Protein AF-A0A7X6X0K2-F1 (afdb_monomer_lite)

Radius of gyration: 27.9 Å; chains: 1; bounding box: 91×45×73 Å

Secondary structure (DSSP, 8-state):
-HHHHHHHHHHHHHHHHHHHHHHH----STTTT---HHHHHHHHHT--HHHHHHHHHHHHS-HHHHHHHHHHTT--HHHHTTS-HHHHHHHHHHHHHHHHHHHHHHTTTT-EEEEEEEEEEEETTEEEEEEEEEEE--HHHHHHHHHHHTT-----------HHHHS-SSGGGGGS--EEEEEE-TTS-EEEEEEEEEEE---TT--HHHHHHHHHHHHHHHHHHHHHHHHHHHHHHHHHHHGGG--HHHHHHHHHT-TTSSS----HHHHHHHHHHHHHHHHHHTHHHHTTGGGGEEEEEEEEEE-TTS-EEEEEEEEEEHHHHHHHHHHHHHHHHHHHHHHHHTTS-------PPPP---GGG-

Foldseek 3Di:
DLLVLLVQLVVQLVVLLVVVLVVLFDPPDPCLPDDPPVVVVVVVLPADPSVVSLVVRLVVDDLVSLLVVVVVLPNDSVVSVPDDSVRSSVVSVVSSLLVSSLVSLLQCQLWFFAFKFWDWDQDPVGIDIDIDTDTDHDPLSNQVLVCLLVVHFGPRFDDADDPCVVDDPDLVVLVGDAAWHWDAHNVRGIKIKGKFKDWQDDDPPDDPVRSVVSLVVRAVVQVVRRLVRVLLSNLSSNLSVCSVPDDDPVSVLSVLLSPPRPSDPDPPVNNSVSSSVSSVVSSVVSNVPCVLQCQQKDWPDWGWDADPVRIIMIMTMMMGDPVSNVVSVVVVVVVVVVVVVVVVCVVPDDDDPDDDDDDPDDPVND

pLDDT: mean 74.24, std 15.59, range [36.28, 96.12]

Structure (mmCIF, N/CA/C/O backbone):
data_AF-A0A7X6X0K2-F1
#
_entry.id   AF-A0A7X6X0K2-F1
#
loop_
_atom_site.group_PDB
_atom_site.id
_atom_site.type_symbol
_atom_site.label_atom_id
_atom_site.label_alt_id
_atom_site.label_comp_id
_atom_site.label_asym_id
_atom_site.label_entity_id
_atom_site.label_seq_id
_atom_site.pdbx_PDB_ins_code
_atom_site.Cartn_x
_atom_site.Cartn_y
_atom_site.Cartn_z
_atom_site.occupancy
_atom_site.B_iso_or_equiv
_atom_site.auth_seq_id
_atom_site.auth_comp_id
_atom_site.auth_asym_id
_atom_site.auth_atom_id
_atom_site.pdbx_PDB_model_num
ATOM 1 N N . MET A 1 1 ? -3.855 6.596 -2.939 1.00 76.00 1 MET A N 1
ATOM 2 C CA . MET A 1 1 ? -3.522 5.574 -1.913 1.00 76.00 1 MET A CA 1
ATOM 3 C C . MET A 1 1 ? -3.952 6.013 -0.521 1.00 76.00 1 MET A C 1
ATOM 5 O O . MET A 1 1 ? -4.695 5.270 0.105 1.00 76.00 1 MET A O 1
ATOM 9 N N . PHE A 1 2 ? -3.539 7.191 -0.043 1.00 83.56 2 PHE A N 1
ATOM 10 C CA . PHE A 1 2 ? -3.954 7.691 1.276 1.00 83.56 2 PHE A CA 1
ATOM 11 C C . PHE A 1 2 ? -5.467 7.921 1.393 1.00 83.56 2 PHE A C 1
ATOM 13 O O . PHE A 1 2 ? -6.047 7.476 2.375 1.00 83.56 2 PHE A O 1
ATOM 20 N N . ASP A 1 3 ? -6.124 8.448 0.355 1.00 84.44 3 ASP A N 1
ATOM 21 C CA . ASP A 1 3 ? -7.584 8.653 0.383 1.00 84.44 3 ASP A CA 1
ATOM 22 C C . ASP A 1 3 ? -8.360 7.339 0.533 1.00 84.44 3 ASP A C 1
ATOM 24 O O . ASP A 1 3 ? -9.264 7.236 1.347 1.00 84.44 3 ASP A O 1
ATOM 28 N N . MET A 1 4 ? -7.937 6.283 -0.168 1.00 86.38 4 MET A N 1
ATOM 29 C CA . MET A 1 4 ? -8.508 4.938 -0.017 1.00 86.38 4 MET A CA 1
ATOM 30 C C . MET A 1 4 ? -8.349 4.404 1.417 1.00 86.38 4 MET A C 1
ATOM 32 O O . MET A 1 4 ? -9.247 3.747 1.941 1.00 86.38 4 MET A O 1
ATOM 36 N N . ARG A 1 5 ? -7.205 4.665 2.063 1.00 83.94 5 ARG A N 1
ATOM 37 C CA . ARG A 1 5 ? -6.984 4.287 3.468 1.00 83.94 5 ARG A CA 1
ATOM 38 C C . ARG A 1 5 ? -7.881 5.109 4.394 1.00 83.94 5 ARG A C 1
ATOM 40 O O . ARG A 1 5 ? -8.463 4.535 5.307 1.00 83.94 5 ARG A O 1
ATOM 47 N N . ALA A 1 6 ? -8.031 6.407 4.132 1.00 82.56 6 ALA A N 1
ATOM 48 C CA . ALA A 1 6 ? -8.926 7.286 4.876 1.00 82.56 6 ALA A CA 1
ATOM 49 C C . ALA A 1 6 ? -10.383 6.810 4.794 1.00 82.56 6 ALA A C 1
ATOM 51 O O . ALA A 1 6 ? -11.025 6.638 5.828 1.00 82.56 6 ALA A O 1
ATOM 52 N N . ASP A 1 7 ? -10.867 6.495 3.591 1.00 84.00 7 ASP A N 1
ATOM 53 C CA . ASP A 1 7 ? -12.216 5.966 3.368 1.00 84.00 7 ASP A CA 1
ATOM 54 C C . ASP A 1 7 ? -12.437 4.655 4.137 1.00 84.00 7 ASP A C 1
ATOM 56 O O . ASP A 1 7 ? -13.460 4.471 4.802 1.00 84.00 7 ASP A O 1
ATOM 60 N N . PHE A 1 8 ? -11.440 3.765 4.124 1.00 84.94 8 PHE A N 1
ATOM 61 C CA . PHE A 1 8 ? -11.485 2.506 4.864 1.00 84.94 8 PHE A CA 1
ATOM 62 C C . PHE A 1 8 ? -11.508 2.707 6.391 1.00 84.94 8 PHE A C 1
ATOM 64 O O . PHE A 1 8 ? -12.241 2.004 7.094 1.00 84.94 8 PHE A O 1
ATOM 71 N N . VAL A 1 9 ? -10.735 3.665 6.915 1.00 80.56 9 VAL A N 1
ATOM 72 C CA . VAL A 1 9 ? -10.741 4.030 8.342 1.00 80.56 9 VAL A CA 1
ATOM 73 C C . VAL A 1 9 ? -12.090 4.615 8.737 1.00 80.56 9 VAL A C 1
ATOM 75 O O . VAL A 1 9 ? -12.664 4.154 9.719 1.00 80.56 9 VAL A O 1
ATOM 78 N N . MET A 1 10 ? -12.640 5.556 7.963 1.00 77.00 10 MET A N 1
ATOM 79 C CA . MET A 1 10 ? -13.952 6.157 8.239 1.00 77.00 10 MET A CA 1
ATOM 80 C C . MET A 1 10 ? -15.062 5.104 8.274 1.00 77.00 10 MET A C 1
ATOM 82 O O . MET A 1 10 ? -15.873 5.077 9.204 1.00 77.00 10 MET A O 1
ATOM 86 N N . GLN A 1 11 ? -15.073 4.190 7.300 1.00 80.50 11 GLN A N 1
ATOM 87 C CA . GLN A 1 11 ? -16.064 3.119 7.246 1.00 80.50 11 GLN A CA 1
ATOM 88 C C . GLN A 1 11 ? -15.964 2.184 8.462 1.00 80.50 11 GLN A C 1
ATOM 90 O O . GLN A 1 11 ? -16.982 1.832 9.066 1.00 80.50 11 GLN A O 1
ATOM 95 N N . ASN A 1 12 ? -14.747 1.784 8.851 1.00 80.81 12 ASN A N 1
ATOM 96 C CA . ASN A 1 12 ? -14.558 0.934 10.027 1.00 80.81 12 ASN A CA 1
ATOM 97 C C . ASN A 1 12 ? -14.836 1.675 11.332 1.00 80.81 12 ASN A C 1
ATOM 99 O O . ASN A 1 12 ? -15.413 1.069 12.227 1.00 80.81 12 ASN A O 1
ATOM 103 N N . TYR A 1 13 ? -14.497 2.959 11.435 1.00 77.50 13 TYR A N 1
ATOM 104 C CA . TYR A 1 13 ? -14.832 3.795 12.586 1.00 77.50 13 TYR A CA 1
ATOM 105 C C . TYR A 1 13 ? -16.346 3.814 12.822 1.00 77.50 13 TYR A C 1
ATOM 107 O O . TYR A 1 13 ? -16.791 3.501 13.923 1.00 77.50 13 TYR A O 1
ATOM 115 N N . GLY A 1 14 ? -17.148 4.071 11.780 1.00 69.88 14 GLY A N 1
ATOM 116 C CA . GLY A 1 14 ? -18.609 4.047 11.890 1.00 69.88 14 GLY A CA 1
ATOM 117 C C . GLY A 1 14 ? -19.144 2.692 12.367 1.00 69.88 14 GLY A C 1
ATOM 118 O O . GLY A 1 14 ? -19.964 2.635 13.283 1.00 69.88 14 GLY A O 1
ATOM 119 N N . ARG A 1 15 ? -18.632 1.588 11.804 1.00 76.94 15 ARG A N 1
ATOM 120 C CA . ARG A 1 15 ? -19.020 0.223 12.203 1.00 76.94 15 ARG A CA 1
ATOM 121 C C . ARG A 1 15 ? -18.632 -0.096 13.648 1.00 76.94 15 ARG A C 1
ATOM 123 O O . ARG A 1 15 ? -19.461 -0.603 14.394 1.00 76.94 15 ARG A O 1
ATOM 130 N N . LEU A 1 16 ? -17.394 0.206 14.032 1.00 76.31 16 LEU A N 1
ATOM 131 C CA . LEU A 1 16 ? -16.863 -0.050 15.371 1.00 76.31 16 LEU A CA 1
ATOM 132 C C . LEU A 1 16 ? -17.579 0.791 16.425 1.00 76.31 16 LEU A C 1
ATOM 134 O O . LEU A 1 16 ? -17.879 0.279 17.495 1.00 76.31 16 LEU A O 1
ATOM 138 N N . LYS A 1 17 ? -17.914 2.048 16.112 1.00 72.00 17 LYS A N 1
ATOM 139 C CA . LYS A 1 17 ? -18.696 2.904 17.007 1.00 72.00 17 LYS A CA 1
ATOM 140 C C . LYS A 1 17 ? -20.074 2.298 17.276 1.00 72.00 17 LYS A C 1
ATOM 142 O O . LYS A 1 17 ? -20.478 2.203 18.428 1.00 72.00 17 LYS A O 1
ATOM 147 N N . VAL A 1 18 ? -20.772 1.842 16.231 1.00 71.62 18 VAL A N 1
ATOM 148 C CA . VAL A 1 18 ? -22.073 1.160 16.371 1.00 71.62 18 VAL A CA 1
ATOM 149 C C . VAL A 1 18 ? -21.942 -0.143 17.165 1.00 71.62 18 VAL A C 1
ATOM 151 O O . VAL A 1 18 ? -22.789 -0.428 18.007 1.00 71.62 18 VAL A O 1
ATOM 154 N N . GLU A 1 19 ? -20.894 -0.929 16.918 1.00 74.88 19 GLU A N 1
ATOM 155 C CA . GLU A 1 19 ? -20.641 -2.190 17.622 1.00 74.88 19 GLU A CA 1
ATOM 156 C C . GLU A 1 19 ? -20.376 -1.970 19.115 1.00 74.88 19 GLU A C 1
ATOM 158 O O . GLU A 1 19 ? -21.053 -2.595 19.925 1.00 74.88 19 GLU A O 1
ATOM 163 N N . SER A 1 20 ? -19.475 -1.047 19.474 1.00 71.25 20 SER A N 1
ATOM 164 C CA . SER A 1 20 ? -19.162 -0.715 20.872 1.00 71.25 20 SER A CA 1
ATOM 165 C C . SER A 1 20 ? -20.404 -0.229 21.618 1.00 71.25 20 SER A C 1
ATOM 167 O O . SER A 1 20 ? -20.725 -0.740 22.690 1.00 71.25 20 SER A O 1
ATOM 169 N N . VAL A 1 21 ? -21.163 0.683 20.999 1.00 68.94 21 VAL A N 1
ATOM 170 C CA . VAL A 1 21 ? -22.429 1.184 21.548 1.00 68.94 21 VAL A CA 1
ATOM 171 C C . VAL A 1 21 ? -23.431 0.039 21.742 1.00 68.94 21 VAL A C 1
ATOM 173 O O . VAL A 1 21 ? -24.063 -0.066 22.783 1.00 68.94 21 VAL A O 1
ATOM 176 N N . ARG A 1 22 ? -23.556 -0.887 20.790 1.00 68.69 22 ARG A N 1
ATOM 177 C CA . ARG A 1 22 ? -24.486 -2.017 20.923 1.00 68.69 22 ARG A CA 1
ATOM 178 C C . ARG A 1 22 ? -24.039 -3.055 21.958 1.00 68.69 22 ARG A C 1
ATOM 180 O O . ARG A 1 22 ? -24.892 -3.654 22.605 1.00 68.69 22 ARG A O 1
ATOM 187 N N . SER A 1 23 ? -22.737 -3.318 22.083 1.00 67.38 23 SER A N 1
ATOM 188 C CA . SER A 1 23 ? -22.209 -4.308 23.031 1.00 67.38 23 SER A CA 1
ATOM 189 C C . SER A 1 23 ? -22.241 -3.818 24.474 1.00 67.38 23 SER A C 1
ATOM 191 O O . SER A 1 23 ? -22.412 -4.625 25.379 1.00 67.38 23 SER A O 1
ATOM 193 N N . GLN A 1 24 ? -22.066 -2.512 24.682 1.00 64.38 24 GLN A N 1
ATOM 194 C CA . GLN A 1 24 ? -22.032 -1.903 26.013 1.00 64.38 24 GLN A CA 1
ATOM 195 C C . GLN A 1 24 ? -23.421 -1.458 26.481 1.00 64.38 24 GLN A C 1
ATOM 197 O O . GLN A 1 24 ? -23.662 -1.370 27.682 1.00 64.38 24 GLN A O 1
ATOM 202 N N . PHE A 1 25 ? -24.345 -1.218 25.548 1.00 62.53 25 PHE A N 1
ATOM 203 C CA . PHE A 1 25 ? -25.672 -0.699 25.843 1.00 62.53 25 PHE A CA 1
ATOM 204 C C . PHE A 1 25 ? -26.748 -1.555 25.157 1.00 62.53 25 PHE A C 1
ATOM 206 O O . PHE A 1 25 ? -27.247 -1.236 24.074 1.00 62.53 25 PHE A O 1
ATOM 213 N N . GLN A 1 26 ? -27.108 -2.674 25.791 1.00 55.25 26 GLN A N 1
ATOM 214 C CA . GLN A 1 26 ? -28.393 -3.328 25.536 1.00 55.25 26 GLN A CA 1
ATOM 215 C C . GLN A 1 26 ? -29.460 -2.578 26.337 1.00 55.25 26 GLN A C 1
ATOM 217 O O . GLN A 1 26 ? -29.543 -2.707 27.554 1.00 55.25 26 GLN A O 1
ATOM 222 N N . ASP A 1 27 ? -30.231 -1.736 25.651 1.00 48.84 27 ASP A N 1
ATOM 223 C CA . ASP A 1 27 ? -31.404 -1.099 26.244 1.00 48.84 27 ASP A CA 1
ATOM 224 C C . ASP A 1 27 ? -32.542 -2.128 26.346 1.00 48.84 27 ASP A C 1
ATOM 226 O O . ASP A 1 27 ? -33.259 -2.383 25.372 1.00 48.84 27 ASP A O 1
ATOM 230 N N . ASP A 1 28 ? -32.659 -2.737 27.528 1.00 47.97 28 ASP A N 1
ATOM 231 C CA . ASP A 1 28 ? -33.754 -3.632 27.925 1.00 47.97 28 ASP A CA 1
ATOM 232 C C . ASP A 1 28 ? -34.935 -2.864 28.565 1.00 47.97 28 ASP A C 1
ATOM 234 O O . ASP A 1 28 ? -35.839 -3.471 29.146 1.00 47.97 28 ASP A O 1
ATOM 238 N N . SER A 1 29 ? -34.950 -1.524 28.502 1.00 48.50 29 SER A N 1
ATOM 239 C CA . SER A 1 29 ? -36.023 -0.719 29.094 1.00 48.50 29 SER A CA 1
ATOM 240 C C . SER A 1 29 ? -37.301 -0.721 28.245 1.00 48.50 29 SER A C 1
ATOM 242 O O . SER A 1 29 ? -37.287 -0.837 27.019 1.00 48.50 29 SER A O 1
ATOM 244 N N . SER A 1 30 ? -38.450 -0.547 28.903 1.00 47.72 30 SER A N 1
ATOM 245 C CA . SER A 1 30 ? -39.772 -0.518 28.259 1.00 47.72 30 SER A CA 1
ATOM 246 C C . SER A 1 30 ? -40.004 0.687 27.336 1.00 47.72 30 SER A C 1
ATOM 248 O O . SER A 1 30 ? -40.984 0.689 26.598 1.00 47.72 30 SER A O 1
ATOM 250 N N . ASN A 1 31 ? -39.115 1.690 27.360 1.00 50.84 31 ASN A N 1
ATOM 251 C CA . ASN A 1 31 ? -39.230 2.953 26.614 1.00 50.84 31 ASN A CA 1
ATOM 252 C C . ASN A 1 31 ? -38.136 3.082 25.536 1.00 50.84 31 ASN A C 1
ATOM 254 O O . ASN A 1 31 ? -37.713 4.186 25.169 1.00 50.84 31 ASN A O 1
ATOM 258 N N . ARG A 1 32 ? -37.652 1.940 25.034 1.00 46.00 32 ARG A N 1
ATOM 259 C CA . ARG A 1 32 ? -36.585 1.858 24.028 1.00 46.00 32 ARG A CA 1
ATOM 260 C C . ARG A 1 32 ? -36.878 2.681 22.768 1.00 46.00 32 ARG A C 1
ATOM 262 O O . ARG A 1 32 ? -35.957 3.253 22.186 1.00 46.00 32 ARG A O 1
ATOM 269 N N . ASP A 1 33 ? -38.153 2.786 22.395 1.00 50.62 33 ASP A N 1
ATOM 270 C CA . ASP A 1 33 ? -38.602 3.437 21.159 1.00 50.62 33 ASP A CA 1
ATOM 271 C C . ASP A 1 33 ? -39.040 4.910 21.345 1.00 50.62 33 ASP A C 1
ATOM 273 O O . ASP A 1 33 ? -39.277 5.599 20.353 1.00 50.62 33 ASP A O 1
ATOM 277 N N . ASP A 1 34 ? -39.084 5.428 22.581 1.00 50.09 34 ASP A N 1
ATOM 278 C CA . ASP A 1 34 ? -39.475 6.818 22.856 1.00 50.09 34 ASP A CA 1
ATOM 279 C C . ASP A 1 34 ? -38.265 7.763 22.806 1.00 50.09 34 ASP A C 1
ATOM 281 O O . ASP A 1 34 ? -37.329 7.659 23.607 1.00 50.09 34 ASP A O 1
ATOM 285 N N . PHE A 1 35 ? -38.284 8.714 21.872 1.00 48.84 35 PHE A N 1
ATOM 286 C CA . PHE A 1 35 ? -37.318 9.813 21.788 1.00 48.84 35 PHE A CA 1
ATOM 287 C C . PHE A 1 35 ? -37.985 11.105 22.286 1.00 48.84 35 PHE A C 1
ATOM 289 O O . PHE A 1 35 ? -39.018 11.485 21.730 1.00 48.84 35 PHE A O 1
ATOM 296 N N . PRO A 1 36 ? -37.440 11.797 23.304 1.00 49.03 36 PRO A N 1
ATOM 297 C CA . PRO A 1 36 ? -37.970 13.088 23.738 1.00 49.03 36 PRO A CA 1
ATOM 298 C C . PRO A 1 36 ? -37.958 14.105 22.584 1.00 49.03 36 PRO A C 1
ATOM 300 O O . PRO A 1 36 ? -36.944 14.263 21.907 1.00 49.03 36 PRO A O 1
ATOM 303 N N . GLU A 1 37 ? -39.054 14.843 22.380 1.00 45.09 37 GLU A N 1
ATOM 304 C CA . GLU A 1 37 ? -39.185 15.840 21.295 1.00 45.09 37 GLU A CA 1
ATOM 305 C C . GLU A 1 37 ? -38.082 16.918 21.310 1.00 45.09 37 GLU A C 1
ATOM 307 O O . GLU A 1 37 ? -37.663 17.384 20.255 1.00 45.09 37 GLU A O 1
ATOM 312 N N . ALA A 1 38 ? -37.516 17.240 22.479 1.00 47.47 38 ALA A N 1
ATOM 313 C CA . ALA A 1 38 ? -36.387 18.168 22.604 1.00 47.47 38 ALA A CA 1
ATOM 314 C C . ALA A 1 38 ? -35.069 17.648 21.980 1.00 47.47 38 ALA A C 1
ATOM 316 O O . ALA A 1 38 ? -34.204 18.440 21.612 1.00 47.47 38 ALA A O 1
ATOM 317 N N . GLU A 1 39 ? -34.901 16.329 21.835 1.00 40.09 39 GLU A N 1
ATOM 318 C CA . GLU A 1 39 ? -33.728 15.712 21.190 1.00 40.09 39 GLU A CA 1
ATOM 319 C C . GLU A 1 39 ? -33.906 15.578 19.664 1.00 40.09 39 GLU A C 1
ATOM 321 O O . GLU A 1 39 ? -32.921 15.540 18.917 1.00 40.09 39 GLU A O 1
ATOM 326 N N . LEU A 1 40 ? -35.156 15.592 19.182 1.00 39.88 40 LEU A N 1
ATOM 327 C CA . LEU A 1 40 ? -35.511 15.618 17.757 1.00 39.88 40 LEU A CA 1
ATOM 328 C C . LEU A 1 40 ? -35.137 16.956 17.089 1.00 39.88 40 LEU A C 1
ATOM 330 O O . LEU A 1 40 ? -34.696 16.951 15.937 1.00 39.88 40 LEU A O 1
ATOM 334 N N . ASP A 1 41 ? -35.188 18.077 17.814 1.00 38.53 41 ASP A N 1
ATOM 335 C CA . ASP A 1 41 ? -34.741 19.391 17.314 1.00 38.53 41 ASP A CA 1
ATOM 336 C C . ASP A 1 41 ? -33.217 19.452 17.076 1.00 38.53 41 ASP A C 1
ATOM 338 O O . ASP A 1 41 ? -32.735 20.117 16.154 1.00 38.53 41 ASP A O 1
ATOM 342 N N . VAL A 1 42 ? -32.427 18.673 17.823 1.00 40.28 42 VAL A N 1
ATOM 343 C CA . VAL A 1 42 ? -30.963 18.581 17.647 1.00 40.28 42 VAL A CA 1
ATOM 344 C C . VAL A 1 42 ? -30.580 17.783 16.386 1.00 40.28 42 VAL A C 1
ATOM 346 O O . VAL A 1 42 ? -29.515 18.012 15.803 1.00 40.28 42 VAL A O 1
ATOM 349 N N . ILE A 1 43 ? -31.463 16.904 15.891 1.00 36.84 43 ILE A N 1
ATOM 350 C CA . ILE A 1 43 ? -31.285 16.211 14.598 1.00 36.84 43 ILE A CA 1
ATOM 351 C C . ILE A 1 43 ? -31.322 17.223 13.446 1.00 36.84 43 ILE A C 1
ATOM 353 O O . ILE A 1 43 ? -30.547 17.108 12.495 1.00 36.84 43 ILE A O 1
ATOM 357 N N . GLN A 1 44 ? -32.160 18.260 13.550 1.00 36.28 44 GLN A N 1
ATOM 358 C CA . GLN A 1 44 ? -32.178 19.362 12.584 1.00 36.28 44 GLN A CA 1
ATOM 359 C C . GLN A 1 44 ? -30.944 20.277 12.715 1.00 36.28 44 GLN A C 1
ATOM 361 O O . GLN A 1 44 ? -30.507 20.872 11.727 1.00 36.28 44 GLN A O 1
ATOM 366 N N . ALA A 1 45 ? -30.321 20.326 13.900 1.00 37.69 45 ALA A N 1
ATOM 367 C CA . ALA A 1 45 ? -29.087 21.069 14.168 1.00 37.69 45 ALA A CA 1
ATOM 368 C C . ALA A 1 45 ? -27.788 20.342 13.743 1.00 37.69 45 ALA A C 1
ATOM 370 O O . ALA A 1 45 ? -26.720 20.954 13.754 1.00 37.69 45 ALA A O 1
ATOM 371 N N . GLY A 1 46 ? -27.861 19.077 13.304 1.00 37.84 46 GLY A N 1
ATOM 372 C CA . GLY A 1 46 ? -26.722 18.334 12.743 1.00 37.84 46 GLY A CA 1
ATOM 373 C C . GLY A 1 46 ? -26.026 17.342 13.683 1.00 37.84 46 GLY A C 1
ATOM 374 O O . GLY A 1 46 ? -24.922 16.903 13.368 1.00 37.84 46 GLY A O 1
ATOM 375 N N . GLY A 1 47 ? -26.637 16.960 14.809 1.00 46.69 47 GLY A N 1
ATOM 376 C CA . GLY A 1 47 ? -26.134 15.855 15.637 1.00 46.69 47 GLY A CA 1
ATOM 377 C C . GLY A 1 47 ? -26.363 14.485 14.979 1.00 46.69 47 GLY A C 1
ATOM 378 O O . GLY A 1 47 ? -27.421 14.242 14.395 1.00 46.69 47 GLY A O 1
ATOM 379 N N . SER A 1 48 ? -25.397 13.557 15.068 1.00 58.66 48 SER A N 1
ATOM 380 C CA . SER A 1 48 ? -25.608 12.193 14.556 1.00 58.66 48 SER A CA 1
ATOM 381 C C . SER A 1 48 ? -26.590 11.430 15.458 1.00 58.66 48 SER A C 1
ATOM 383 O O . SER A 1 48 ? -26.448 11.434 16.681 1.00 58.66 48 SER A O 1
ATOM 385 N N . ARG A 1 49 ? -27.569 10.723 14.871 1.00 59.19 49 ARG A N 1
ATOM 386 C CA . ARG A 1 49 ? -28.524 9.859 15.607 1.00 59.19 49 ARG A CA 1
ATOM 387 C C . ARG A 1 49 ? -27.829 8.875 16.558 1.00 59.19 49 ARG A C 1
ATOM 389 O O . ARG A 1 49 ? -28.376 8.513 17.590 1.00 59.19 49 ARG A O 1
ATOM 396 N N . LEU A 1 50 ? -26.606 8.468 16.220 1.00 59.38 50 LEU A N 1
ATOM 397 C CA . LEU A 1 50 ? -25.778 7.588 17.039 1.00 59.38 50 LEU A CA 1
ATOM 398 C C . LEU A 1 50 ? -25.222 8.287 18.289 1.00 59.38 50 LEU A C 1
ATOM 400 O O . LEU A 1 50 ? -25.109 7.650 19.329 1.00 59.38 50 LEU A O 1
ATOM 404 N N . ALA A 1 51 ? -24.880 9.576 18.202 1.00 63.25 51 ALA A N 1
ATOM 405 C CA . ALA A 1 51 ? -24.463 10.365 19.361 1.00 63.25 51 ALA A CA 1
ATOM 406 C C . ALA A 1 51 ? -25.622 10.550 20.350 1.00 63.25 51 ALA A C 1
ATOM 408 O O . ALA A 1 51 ? -25.426 10.398 21.546 1.00 63.25 51 ALA A O 1
ATOM 409 N N . GLN A 1 52 ? -26.841 10.774 19.854 1.00 64.38 52 GLN A N 1
ATOM 410 C CA . GLN A 1 52 ? -28.038 10.856 20.699 1.00 64.38 52 GLN A CA 1
ATOM 411 C C . GLN A 1 52 ? -28.359 9.521 21.371 1.00 64.38 52 GLN A C 1
ATOM 413 O O . GLN A 1 52 ? -28.660 9.475 22.559 1.00 64.38 52 GLN A O 1
ATOM 418 N N . TRP A 1 53 ? -28.236 8.418 20.628 1.00 62.94 53 TRP A N 1
ATOM 419 C CA . TRP A 1 53 ? -28.437 7.087 21.192 1.00 62.94 53 TRP A CA 1
ATOM 420 C C . TRP A 1 53 ? -27.394 6.766 22.268 1.00 62.94 53 TRP A C 1
ATOM 422 O O . TRP A 1 53 ? -27.754 6.264 23.325 1.00 62.94 53 TRP A O 1
ATOM 432 N N . LEU A 1 54 ? -26.123 7.128 22.048 1.00 67.25 54 LEU A N 1
ATOM 433 C CA . LEU A 1 54 ? -25.072 7.024 23.064 1.00 67.25 54 LEU A CA 1
ATOM 434 C C . LEU A 1 54 ? -25.368 7.910 24.285 1.00 67.25 54 LEU A C 1
ATOM 436 O O . LEU A 1 54 ? -25.161 7.468 25.408 1.00 67.25 54 LEU A O 1
ATOM 440 N N . ASP A 1 55 ? -25.872 9.128 24.093 1.00 67.81 55 ASP A N 1
ATOM 441 C CA . ASP A 1 55 ? -26.201 10.044 25.189 1.00 67.81 55 ASP A CA 1
ATOM 442 C C . ASP A 1 55 ? -27.363 9.524 26.037 1.00 67.81 55 ASP A C 1
ATOM 444 O O . ASP A 1 55 ? -27.251 9.498 27.263 1.00 67.81 55 ASP A O 1
ATOM 448 N N . LYS A 1 56 ? -28.428 9.024 25.401 1.00 65.56 56 LYS A N 1
ATOM 449 C CA . LYS A 1 56 ? -29.543 8.339 26.073 1.00 65.56 56 LYS A CA 1
ATOM 450 C C . LYS A 1 56 ? -29.055 7.089 26.810 1.00 65.56 56 LYS A C 1
ATOM 452 O O . LYS A 1 56 ? -29.387 6.874 27.974 1.00 65.56 56 LYS A O 1
ATOM 457 N N . ALA A 1 57 ? -28.196 6.302 26.173 1.00 62.09 57 ALA A N 1
ATOM 458 C CA . ALA A 1 57 ? -27.644 5.098 26.771 1.00 62.09 57 ALA A CA 1
ATOM 459 C C . ALA A 1 57 ? -26.736 5.415 27.982 1.00 62.09 57 ALA A C 1
ATOM 461 O O . ALA A 1 57 ? -26.852 4.783 29.031 1.00 62.09 57 ALA A O 1
ATOM 462 N N . LEU A 1 58 ? -25.921 6.472 27.909 1.00 65.25 58 LEU A N 1
ATOM 463 C CA . LEU A 1 58 ? -25.124 6.989 29.030 1.00 65.25 58 LEU A CA 1
ATOM 464 C C . LEU A 1 58 ? -25.977 7.580 30.159 1.00 65.25 58 LEU A C 1
ATOM 466 O O . LEU A 1 58 ? -25.530 7.604 31.304 1.00 65.25 58 LEU A O 1
ATOM 470 N N . GLN A 1 59 ? -27.180 8.078 29.867 1.00 65.19 59 GLN A N 1
ATOM 471 C CA . GLN A 1 59 ? -28.139 8.494 30.896 1.00 65.19 59 GLN A CA 1
ATOM 472 C C . GLN A 1 59 ? -28.761 7.292 31.622 1.00 65.19 59 GLN A C 1
ATOM 474 O O . GLN A 1 59 ? -29.050 7.404 32.809 1.00 65.19 59 GLN A O 1
ATOM 479 N N . SER A 1 60 ? -28.928 6.153 30.940 1.00 59.09 60 SER A N 1
ATOM 480 C CA . SER A 1 60 ? -29.441 4.909 31.539 1.00 59.09 60 SER A CA 1
ATOM 481 C C . SER A 1 60 ? -28.402 4.088 32.314 1.00 59.09 60 SER A C 1
ATOM 483 O O . SER A 1 60 ? -28.776 3.180 33.057 1.00 59.09 60 SER A O 1
ATOM 485 N N . LEU A 1 61 ? -27.106 4.386 32.169 1.00 62.19 61 LEU A N 1
ATOM 486 C CA . LEU A 1 61 ? -26.057 3.688 32.911 1.00 62.19 61 LEU A CA 1
ATOM 487 C C . LEU A 1 61 ? -26.025 4.100 34.384 1.00 62.19 61 LEU A C 1
ATOM 489 O O . LEU A 1 61 ? -26.144 5.272 34.739 1.00 62.19 61 LEU A O 1
ATOM 493 N N . THR A 1 62 ? -25.764 3.122 35.247 1.00 62.09 62 THR A N 1
ATOM 494 C CA . THR A 1 62 ? -25.424 3.368 36.648 1.00 62.09 62 THR A CA 1
ATOM 495 C C . THR A 1 62 ? -24.019 3.965 36.752 1.00 62.09 62 THR A C 1
ATOM 497 O O . THR A 1 62 ? -23.114 3.577 36.012 1.00 62.09 62 THR A O 1
ATOM 500 N N . GLU A 1 63 ? -23.805 4.879 37.707 1.00 65.25 63 GLU A N 1
ATOM 501 C CA . GLU A 1 63 ? -22.489 5.500 37.957 1.00 65.25 63 GLU A CA 1
ATOM 502 C C . GLU A 1 63 ? -21.378 4.458 38.148 1.00 65.25 63 GLU A C 1
ATOM 504 O O . GLU A 1 63 ? -20.261 4.644 37.682 1.00 65.25 63 GLU A O 1
ATOM 509 N N . LYS A 1 64 ? -21.713 3.312 38.751 1.00 67.75 64 LYS A N 1
ATOM 510 C CA . LYS A 1 64 ? -20.786 2.200 38.964 1.00 67.75 64 LYS A CA 1
ATOM 511 C C . LYS A 1 64 ? -20.267 1.585 37.657 1.00 67.75 64 LYS A C 1
ATOM 513 O O . LYS A 1 64 ? -19.077 1.327 37.551 1.00 67.75 64 LYS A O 1
ATOM 518 N N . ASN A 1 65 ? -21.131 1.391 36.657 1.00 72.88 65 ASN A N 1
ATOM 519 C CA . ASN A 1 65 ? -20.712 0.837 35.365 1.00 72.88 65 ASN A CA 1
ATOM 520 C C . ASN A 1 65 ? -19.810 1.817 34.601 1.00 72.88 65 ASN A C 1
ATOM 522 O O . ASN A 1 65 ? -18.887 1.397 33.910 1.00 72.88 65 ASN A O 1
ATOM 526 N N . LEU A 1 66 ? -20.076 3.122 34.729 1.00 73.56 66 LEU A N 1
ATOM 527 C CA . LEU A 1 66 ? -19.247 4.169 34.134 1.00 73.56 66 LEU A CA 1
ATOM 528 C C . LEU A 1 66 ? -17.863 4.228 34.797 1.00 73.56 66 LEU A C 1
ATOM 530 O O . LEU A 1 66 ? -16.861 4.377 34.103 1.00 73.56 66 LEU A O 1
ATOM 534 N N . ASP A 1 67 ? -17.809 4.058 36.118 1.00 77.12 67 ASP A N 1
ATOM 535 C CA . ASP A 1 67 ? -16.558 4.024 36.875 1.00 77.12 67 ASP A CA 1
ATOM 536 C C . ASP A 1 67 ? -15.712 2.800 36.513 1.00 77.12 67 ASP A C 1
ATOM 538 O O . ASP A 1 67 ? -14.526 2.948 36.221 1.00 77.12 67 ASP A O 1
ATOM 542 N N . ASP A 1 68 ? -16.325 1.615 36.456 1.00 79.62 68 ASP A N 1
ATOM 543 C CA . ASP A 1 68 ? -15.648 0.371 36.078 1.00 79.62 68 ASP A CA 1
ATOM 544 C C . ASP A 1 68 ? -15.048 0.465 34.659 1.00 79.62 68 ASP A C 1
ATOM 546 O O . ASP A 1 68 ? -13.911 0.050 34.440 1.00 79.62 68 ASP A O 1
ATOM 550 N N . GLN A 1 69 ? -15.767 1.079 33.710 1.00 75.50 69 GLN A N 1
ATOM 551 C CA . GLN A 1 69 ? -15.285 1.290 32.337 1.00 75.50 69 GLN A CA 1
ATOM 552 C C . GLN A 1 69 ? -14.150 2.320 32.249 1.00 75.50 69 GLN A C 1
ATOM 554 O O . GLN A 1 69 ? -13.177 2.100 31.535 1.00 75.50 69 GLN A O 1
ATOM 559 N N . LEU A 1 70 ? -14.234 3.436 32.982 1.00 80.00 70 LEU A N 1
ATOM 560 C CA . LEU A 1 70 ? -13.153 4.428 33.010 1.00 80.00 70 LEU A CA 1
ATOM 561 C C . LEU A 1 70 ? -11.876 3.856 33.639 1.00 80.00 70 LEU A C 1
ATOM 563 O O . LEU A 1 70 ? -10.775 4.159 33.180 1.00 80.00 70 LEU A O 1
ATOM 567 N N . ILE A 1 71 ? -12.017 3.008 34.661 1.00 81.88 71 ILE A N 1
ATOM 568 C CA . ILE A 1 71 ? -10.893 2.293 35.275 1.00 81.88 71 ILE A CA 1
ATOM 569 C C . ILE A 1 71 ? -10.298 1.270 34.296 1.00 81.88 71 ILE A C 1
ATOM 571 O O . ILE A 1 71 ? -9.075 1.178 34.192 1.00 81.88 71 ILE A O 1
ATOM 575 N N . GLU A 1 72 ? -11.132 0.533 33.553 1.00 80.56 72 GLU A N 1
ATOM 576 C CA . GLU A 1 72 ? -10.689 -0.391 32.495 1.00 80.56 72 GLU A CA 1
ATOM 577 C C . GLU A 1 72 ? -9.920 0.338 31.377 1.00 80.56 72 GLU A C 1
ATOM 579 O O . GLU A 1 72 ? -8.893 -0.155 30.910 1.00 80.56 72 GLU A O 1
ATOM 584 N N . ASP A 1 73 ? -10.348 1.553 31.028 1.00 73.25 73 ASP A N 1
ATOM 585 C CA . ASP A 1 73 ? -9.657 2.448 30.090 1.00 73.25 73 ASP A CA 1
ATOM 586 C C . ASP A 1 73 ? -8.357 3.064 30.659 1.00 73.25 73 ASP A C 1
ATOM 588 O O . ASP A 1 73 ? -7.657 3.801 29.959 1.00 73.25 73 ASP A O 1
ATOM 592 N N . GLY A 1 74 ? -8.003 2.765 31.915 1.00 77.06 74 GLY A N 1
ATOM 593 C CA . GLY A 1 74 ? -6.748 3.174 32.550 1.00 77.06 74 GLY A CA 1
ATOM 594 C C . GLY A 1 74 ? -6.807 4.486 33.336 1.00 77.06 74 GLY A C 1
ATOM 595 O O . GLY A 1 74 ? -5.757 4.993 33.738 1.00 77.06 74 GLY A O 1
ATOM 596 N N . VAL A 1 75 ? -7.997 5.043 33.584 1.00 81.06 75 VAL A N 1
ATOM 597 C CA . VAL A 1 75 ? -8.159 6.225 34.444 1.00 81.06 75 VAL A CA 1
ATOM 598 C C . VAL A 1 75 ? -7.989 5.807 35.914 1.00 81.06 75 VAL A C 1
ATOM 600 O O . VAL A 1 75 ? -8.648 4.864 36.362 1.00 81.06 75 VAL A O 1
ATOM 603 N N . PRO A 1 76 ? -7.135 6.479 36.710 1.00 83.62 76 PRO A N 1
ATOM 604 C CA . PRO A 1 76 ? -6.945 6.133 38.115 1.00 83.62 76 PRO A CA 1
ATOM 605 C C . PRO A 1 76 ? -8.260 6.177 38.904 1.00 83.62 76 PRO A C 1
ATOM 607 O O . PRO A 1 76 ? -8.987 7.169 38.860 1.00 83.62 76 PRO A O 1
ATOM 610 N N . ALA A 1 77 ? -8.539 5.137 39.695 1.00 79.31 77 ALA A N 1
ATOM 611 C CA . ALA A 1 77 ? -9.785 5.028 40.463 1.00 79.31 77 ALA A CA 1
ATOM 612 C C . ALA A 1 77 ? -10.025 6.223 41.410 1.00 79.31 77 ALA A C 1
ATOM 614 O O . ALA A 1 77 ? -11.163 6.647 41.611 1.00 79.31 77 ALA A O 1
ATOM 615 N N . GLU A 1 78 ? -8.954 6.805 41.958 1.00 79.00 78 GLU A N 1
ATOM 616 C CA . GLU A 1 78 ? -9.024 8.006 42.800 1.00 79.00 78 GLU A CA 1
ATOM 617 C C . GLU A 1 78 ? -9.472 9.256 42.033 1.00 79.00 78 GLU A C 1
ATOM 619 O O . GLU A 1 78 ? -10.083 10.154 42.611 1.00 79.00 78 GLU A O 1
ATOM 624 N N . GLU A 1 79 ? -9.154 9.329 40.742 1.00 76.81 79 GLU A N 1
ATOM 625 C CA . GLU A 1 79 ? -9.525 10.438 39.871 1.00 76.81 79 GLU A CA 1
ATOM 626 C C . GLU A 1 79 ? -10.982 10.297 39.430 1.00 76.81 79 GLU A C 1
ATOM 628 O O . GLU A 1 79 ? -11.754 11.248 39.552 1.00 76.81 79 GLU A O 1
ATOM 633 N N . VAL A 1 80 ? -11.393 9.079 39.057 1.00 77.81 80 VAL A N 1
ATOM 634 C CA . VAL A 1 80 ? -12.784 8.746 38.723 1.00 77.81 80 VAL A CA 1
ATOM 635 C C . VAL A 1 80 ? -13.723 9.111 39.876 1.00 77.81 80 VAL A C 1
ATOM 637 O O . VAL A 1 80 ? -14.718 9.795 39.664 1.00 77.81 80 VAL A O 1
ATOM 640 N N . GLN A 1 81 ? -13.394 8.761 41.122 1.00 76.94 81 GLN A N 1
ATOM 641 C CA . GLN A 1 81 ? -14.247 9.071 42.282 1.00 76.94 81 GLN A CA 1
ATOM 642 C C . GLN A 1 81 ? -14.410 10.574 42.566 1.00 76.94 81 GLN A C 1
ATOM 644 O O . GLN A 1 81 ? -15.386 10.971 43.202 1.00 76.94 81 GLN A O 1
ATOM 649 N N . ARG A 1 82 ? -13.469 11.415 42.116 1.00 82.94 82 ARG A N 1
ATOM 650 C CA . ARG A 1 82 ? -13.504 12.876 42.315 1.00 82.94 82 ARG A CA 1
ATOM 651 C C . ARG A 1 82 ? -14.226 13.620 41.191 1.00 82.94 82 ARG A C 1
ATOM 653 O O . ARG A 1 82 ? -14.533 14.799 41.360 1.00 82.94 82 ARG A O 1
ATOM 660 N N . MET A 1 83 ? -14.477 12.964 40.059 1.00 79.94 83 MET A N 1
ATOM 661 C CA . MET A 1 83 ? -15.151 13.561 38.908 1.00 79.94 83 MET A CA 1
ATOM 662 C C . MET A 1 83 ? -16.669 13.587 39.095 1.00 79.94 83 MET A C 1
ATOM 664 O O . MET A 1 83 ? -17.269 12.645 39.616 1.00 79.94 83 MET A O 1
ATOM 668 N N . SER A 1 84 ? -17.311 14.650 38.610 1.00 82.44 84 SER A N 1
ATOM 669 C CA . SER A 1 84 ? -18.769 14.676 38.489 1.00 82.44 84 SER A CA 1
ATOM 670 C C . SER A 1 84 ? -19.249 13.674 37.433 1.00 82.44 84 SER A C 1
ATOM 672 O O . SER A 1 84 ? -18.506 13.292 36.528 1.00 82.44 84 SER A O 1
ATOM 674 N N . VAL A 1 85 ? -20.521 13.276 37.502 1.00 76.12 85 VAL A N 1
ATOM 675 C CA . VAL A 1 85 ? -21.133 12.364 36.519 1.00 76.12 85 VAL A CA 1
ATOM 676 C C . VAL A 1 85 ? -20.987 12.890 35.085 1.00 76.12 85 VAL A C 1
ATOM 678 O O . VAL A 1 85 ? -20.680 12.125 34.173 1.00 76.12 85 VAL A O 1
ATOM 681 N N . ASP A 1 86 ? -21.131 14.199 34.876 1.00 75.06 86 ASP A N 1
ATOM 682 C CA . ASP A 1 86 ? -20.991 14.814 33.550 1.00 75.06 86 ASP A CA 1
ATOM 683 C C . ASP A 1 86 ? -19.539 14.819 33.052 1.00 75.06 86 ASP A C 1
ATOM 685 O O . ASP A 1 86 ? -19.283 14.608 31.860 1.00 75.06 86 ASP A O 1
ATOM 689 N N . GLN A 1 87 ? -18.573 14.994 33.960 1.00 77.38 87 GLN A N 1
ATOM 690 C CA . GLN A 1 87 ? -17.149 14.869 33.642 1.00 77.38 87 GLN A CA 1
ATOM 691 C C . GLN A 1 87 ? -16.803 13.430 33.254 1.00 77.38 87 GLN A C 1
ATOM 693 O O . GLN A 1 87 ? -16.169 13.221 32.221 1.00 77.38 87 GLN A O 1
ATOM 698 N N . LYS A 1 88 ? -17.297 12.442 34.011 1.00 78.56 88 LYS A N 1
ATOM 699 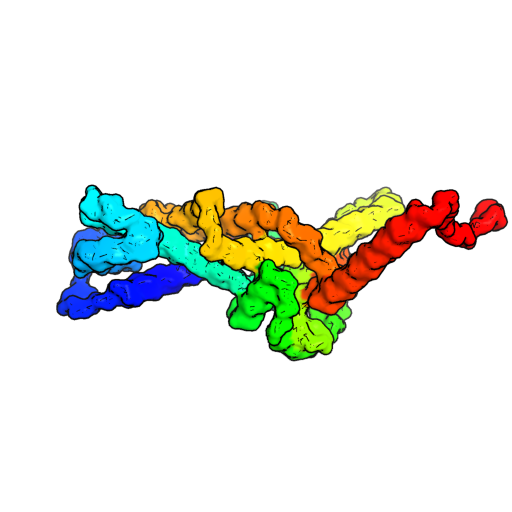C CA . LYS A 1 88 ? -17.131 11.015 33.703 1.00 78.56 88 LYS A CA 1
ATOM 700 C C . LYS A 1 88 ? -17.724 10.655 32.342 1.00 78.56 88 LYS A C 1
ATOM 702 O O . LYS A 1 88 ? -17.064 10.006 31.538 1.00 78.56 88 LYS A O 1
ATOM 707 N N . LYS A 1 89 ? -18.941 11.125 32.040 1.00 76.75 89 LYS A N 1
ATOM 708 C CA . LYS A 1 89 ? -19.598 10.908 30.737 1.00 76.75 89 LYS A CA 1
ATOM 709 C C . LYS A 1 89 ? -18.794 11.513 29.590 1.00 76.75 89 LYS A C 1
ATOM 711 O O . LYS A 1 89 ? -18.640 10.878 28.552 1.00 76.75 89 LYS A O 1
ATOM 716 N N . THR A 1 90 ? -18.272 12.725 29.767 1.00 77.25 90 THR A N 1
ATOM 717 C CA . THR A 1 90 ? -17.445 13.393 28.750 1.00 77.25 90 THR A CA 1
ATOM 718 C C . THR A 1 90 ? -16.135 12.642 28.525 1.00 77.25 90 THR A C 1
ATOM 720 O O . THR A 1 90 ? -15.774 12.366 27.382 1.00 77.25 90 THR A O 1
ATOM 723 N N . LEU A 1 91 ? -15.454 12.254 29.606 1.00 78.62 91 LEU A N 1
ATOM 724 C CA . LEU A 1 91 ? -14.213 11.487 29.539 1.00 78.62 91 LEU A CA 1
ATOM 725 C C . LEU A 1 91 ? -14.429 10.129 28.865 1.00 78.62 91 LEU A C 1
ATOM 727 O O . LEU A 1 91 ? -13.670 9.756 27.977 1.00 78.62 91 LEU A O 1
ATOM 731 N N . TYR A 1 92 ? -15.516 9.440 29.208 1.00 79.88 92 TYR A N 1
ATOM 732 C CA . TYR A 1 92 ? -15.884 8.175 28.584 1.00 79.88 92 TYR A CA 1
ATOM 733 C C . TYR A 1 92 ? -16.144 8.328 27.082 1.00 79.88 92 TYR A C 1
ATOM 735 O O . TYR A 1 92 ? -15.621 7.550 26.289 1.00 79.88 92 TYR A O 1
ATOM 743 N N . LYS A 1 93 ? -16.895 9.356 26.654 1.00 75.38 93 LYS A N 1
ATOM 744 C CA . LYS A 1 93 ? -17.102 9.635 25.220 1.00 75.38 93 LYS A CA 1
ATOM 745 C C . LYS A 1 93 ? -15.771 9.852 24.496 1.00 75.38 93 LYS A C 1
ATOM 747 O O . LYS A 1 93 ? -15.591 9.325 23.399 1.00 75.38 93 LYS A O 1
ATOM 752 N N . ASN A 1 94 ? -14.841 10.581 25.114 1.00 75.50 94 ASN A N 1
ATOM 753 C CA . ASN A 1 94 ? -13.514 10.829 24.553 1.00 75.50 94 ASN A CA 1
ATOM 754 C C . ASN A 1 94 ? -12.684 9.538 24.457 1.00 75.50 94 ASN A C 1
ATOM 756 O O . ASN A 1 94 ? -12.114 9.267 23.401 1.00 75.50 94 ASN A O 1
ATOM 760 N N . ASN A 1 95 ? -12.672 8.707 25.504 1.00 77.75 95 ASN A N 1
ATOM 761 C CA . ASN A 1 95 ? -11.974 7.418 25.505 1.00 77.75 95 ASN A CA 1
ATOM 762 C C . ASN A 1 95 ? -12.569 6.449 24.481 1.00 77.75 95 ASN A C 1
ATOM 764 O O . ASN A 1 95 ? -11.835 5.878 23.676 1.00 77.75 95 ASN A O 1
ATOM 768 N N . LEU A 1 96 ? -13.899 6.321 24.437 1.00 77.62 96 LEU A N 1
ATOM 769 C CA . LEU A 1 96 ? -14.608 5.513 23.446 1.00 77.62 96 LEU A CA 1
ATOM 770 C C . LEU A 1 96 ? -14.251 5.961 22.029 1.00 77.62 96 LEU A C 1
ATOM 772 O O . LEU A 1 96 ? -13.944 5.131 21.169 1.00 77.62 96 LEU A O 1
ATOM 776 N N . HIS A 1 97 ? -14.268 7.270 21.779 1.00 74.25 97 HIS A N 1
ATOM 777 C CA . HIS A 1 97 ? -13.894 7.838 20.494 1.00 74.25 97 HIS A CA 1
ATOM 778 C C . HIS A 1 97 ? -12.437 7.506 20.136 1.00 74.25 97 HIS A C 1
ATOM 780 O O . HIS A 1 97 ? -12.186 6.925 19.077 1.00 74.25 97 HIS A O 1
ATOM 786 N N . LYS A 1 98 ? -11.491 7.779 21.040 1.00 75.75 98 LYS A N 1
ATOM 787 C CA . LYS A 1 98 ? -10.058 7.497 20.876 1.00 75.75 98 LYS A CA 1
ATOM 788 C C . LYS A 1 98 ? -9.787 6.012 20.614 1.00 75.75 98 LYS A C 1
ATOM 790 O O . LYS A 1 98 ? -9.105 5.670 19.648 1.00 75.75 98 LYS A O 1
ATOM 795 N N . ASN A 1 99 ? -10.377 5.120 21.407 1.00 77.06 99 ASN A N 1
ATOM 796 C CA . ASN A 1 99 ? -10.267 3.671 21.242 1.00 77.06 99 ASN A CA 1
ATOM 797 C C . ASN A 1 99 ? -10.866 3.207 19.906 1.00 77.06 99 ASN A C 1
ATOM 799 O O . ASN A 1 99 ? -10.297 2.346 19.230 1.00 77.06 99 ASN A O 1
ATOM 803 N N . THR A 1 100 ? -11.981 3.803 19.478 1.00 76.56 100 THR A N 1
ATOM 804 C CA . THR A 1 100 ? -12.608 3.496 18.184 1.00 76.56 100 THR A CA 1
ATOM 805 C C . THR A 1 100 ? -11.733 3.952 17.017 1.00 76.56 100 THR A C 1
ATOM 807 O O . THR A 1 100 ? -11.535 3.176 16.083 1.00 76.56 100 THR A O 1
ATOM 810 N N . VAL A 1 101 ? -11.158 5.159 17.072 1.00 75.38 101 VAL A N 1
ATOM 811 C CA . VAL A 1 101 ? -10.207 5.659 16.062 1.00 75.38 101 VAL A CA 1
ATOM 812 C C . VAL A 1 101 ? -8.964 4.777 16.013 1.00 75.38 101 VAL A C 1
ATOM 814 O O . VAL A 1 101 ? -8.583 4.339 14.929 1.00 75.38 101 VAL A O 1
ATOM 817 N N . LYS A 1 102 ? -8.385 4.425 17.169 1.00 76.88 102 LYS A N 1
ATOM 818 C CA . LYS A 1 102 ? -7.250 3.497 17.258 1.00 76.88 102 LYS A CA 1
ATOM 819 C C . LYS A 1 102 ? -7.583 2.177 16.563 1.00 76.88 102 LYS A C 1
ATOM 821 O O . LYS A 1 102 ? -6.895 1.787 15.624 1.00 76.88 102 LYS A O 1
ATOM 826 N N . ARG A 1 103 ? -8.692 1.527 16.931 1.00 79.12 103 ARG A N 1
ATOM 827 C CA . ARG A 1 103 ? -9.147 0.274 16.296 1.00 79.12 103 ARG A CA 1
ATOM 828 C C . ARG A 1 103 ? -9.415 0.436 14.794 1.00 79.12 103 ARG A C 1
ATOM 830 O O . ARG A 1 103 ? -9.115 -0.475 14.021 1.00 79.12 103 ARG A O 1
ATOM 837 N N . ALA A 1 104 ? -9.947 1.578 14.361 1.00 78.50 104 ALA A N 1
ATOM 838 C CA . ALA A 1 104 ? -10.194 1.870 12.952 1.00 78.50 104 ALA A CA 1
ATOM 839 C C . ALA A 1 104 ? -8.887 2.032 12.158 1.00 78.50 104 ALA A C 1
ATOM 841 O O . ALA A 1 104 ? -8.758 1.440 11.087 1.00 78.50 104 ALA A O 1
ATOM 842 N N . VAL A 1 105 ? -7.886 2.733 12.692 1.00 78.88 105 VAL A N 1
ATOM 843 C CA . VAL A 1 105 ? -6.542 2.817 12.095 1.00 78.88 105 VAL A CA 1
ATOM 844 C C . VAL A 1 105 ? -5.869 1.444 12.090 1.00 78.88 105 VAL A C 1
ATOM 846 O O . VAL A 1 105 ? -5.355 1.021 11.056 1.00 78.88 105 VAL A O 1
ATOM 849 N N . HIS A 1 106 ? -5.969 0.679 13.182 1.00 79.94 106 HIS A N 1
ATOM 850 C CA . HIS A 1 106 ? -5.474 -0.700 13.235 1.00 79.94 106 HIS A CA 1
ATOM 851 C C . HIS A 1 106 ? -6.103 -1.600 12.173 1.00 79.94 106 HIS A C 1
ATOM 853 O O . HIS A 1 106 ? -5.444 -2.486 11.625 1.00 79.94 106 HIS A O 1
ATOM 859 N N . SER A 1 107 ? -7.367 -1.356 11.823 1.00 80.81 107 SER A N 1
ATOM 860 C CA . SER A 1 107 ? -8.037 -2.122 10.778 1.00 80.81 107 SER A CA 1
ATOM 861 C C . SER A 1 107 ? -7.363 -1.977 9.408 1.00 80.81 107 SER A C 1
ATOM 863 O O . SER A 1 107 ? -7.507 -2.878 8.584 1.00 80.81 107 SER A O 1
ATOM 865 N N . MET A 1 108 ? -6.577 -0.917 9.164 1.00 82.50 108 MET A N 1
ATOM 866 C CA . MET A 1 108 ? -5.794 -0.760 7.931 1.00 82.50 108 MET A CA 1
ATOM 867 C C . MET A 1 108 ? -4.716 -1.833 7.757 1.00 82.50 108 MET A C 1
ATOM 869 O O . MET A 1 108 ? -4.219 -2.010 6.642 1.00 82.50 108 MET A O 1
ATOM 873 N N . GLN A 1 109 ? -4.333 -2.540 8.824 1.00 84.25 109 GLN A N 1
ATOM 874 C CA . GLN A 1 109 ? -3.346 -3.608 8.734 1.00 84.25 109 GLN A CA 1
ATOM 875 C C . GLN A 1 109 ? -3.774 -4.643 7.689 1.00 84.25 109 GLN A C 1
ATOM 877 O O . GLN A 1 109 ? -4.890 -5.176 7.721 1.00 84.25 109 GLN A O 1
ATOM 882 N N . GLY A 1 110 ? -2.876 -4.926 6.746 1.00 82.88 110 GLY A N 1
ATOM 883 C CA . GLY A 1 110 ? -3.142 -5.864 5.658 1.00 82.88 110 GLY A CA 1
ATOM 884 C C . GLY A 1 110 ? -4.126 -5.364 4.596 1.00 82.88 110 GLY A C 1
ATOM 885 O O . GLY A 1 110 ? -4.589 -6.176 3.794 1.00 82.88 110 GLY A O 1
ATOM 886 N N . LEU A 1 111 ? -4.460 -4.071 4.561 1.00 87.00 111 LEU A N 1
ATOM 887 C CA . LEU A 1 111 ? -5.181 -3.471 3.439 1.00 87.00 111 LEU A CA 1
ATOM 888 C C . LEU A 1 111 ? -4.240 -3.378 2.233 1.00 87.00 111 LEU A C 1
ATOM 890 O O . LEU A 1 111 ? -3.253 -2.638 2.255 1.00 87.00 111 LEU A O 1
ATOM 894 N N . VAL A 1 112 ? -4.547 -4.130 1.177 1.00 83.75 112 VAL A N 1
ATOM 895 C CA . VAL A 1 112 ? -3.713 -4.209 -0.027 1.00 83.75 112 VAL A CA 1
ATOM 896 C C . VAL A 1 112 ? -4.494 -3.784 -1.271 1.00 83.75 112 VAL A C 1
ATOM 898 O O . VAL A 1 112 ? -5.620 -4.246 -1.469 1.00 83.75 112 VAL A O 1
ATOM 901 N N . PRO A 1 113 ? -3.922 -2.931 -2.136 1.00 82.31 113 PRO A N 1
ATOM 902 C CA . PRO A 1 113 ? -4.478 -2.679 -3.460 1.00 82.31 113 PRO A CA 1
ATOM 903 C C . PRO A 1 113 ? -4.375 -3.943 -4.323 1.00 82.31 113 PRO A C 1
ATOM 905 O O . PRO A 1 113 ? -3.316 -4.569 -4.412 1.00 82.31 113 PRO A O 1
ATOM 908 N N . VAL A 1 114 ? -5.483 -4.315 -4.960 1.00 77.56 114 VAL A N 1
ATOM 909 C CA . VAL A 1 114 ? -5.568 -5.473 -5.865 1.00 77.56 114 VAL A CA 1
ATOM 910 C C . VAL A 1 114 ? -5.719 -5.053 -7.322 1.00 77.56 114 VAL A C 1
ATOM 912 O O . VAL A 1 114 ? -5.307 -5.790 -8.210 1.00 77.56 114 VAL A O 1
ATOM 915 N N . GLN A 1 115 ? -6.267 -3.864 -7.576 1.00 78.12 115 GLN A N 1
ATOM 916 C CA . GLN A 1 115 ? -6.457 -3.343 -8.924 1.00 78.12 115 GLN A CA 1
ATOM 917 C C . GLN A 1 115 ? -6.473 -1.815 -8.905 1.00 78.12 115 GLN A C 1
ATOM 919 O O . GLN A 1 115 ? -6.985 -1.209 -7.963 1.00 78.12 115 GLN A O 1
ATOM 924 N N . THR A 1 116 ? -5.954 -1.187 -9.959 1.00 81.56 116 THR A N 1
ATOM 925 C CA . THR A 1 116 ? -6.150 0.246 -10.206 1.00 81.56 116 THR A CA 1
ATOM 926 C C . THR A 1 116 ? -6.804 0.476 -11.551 1.00 81.56 116 THR A C 1
ATOM 928 O O . THR A 1 116 ? -6.692 -0.345 -12.458 1.00 81.56 116 THR A O 1
ATOM 931 N N . ARG A 1 117 ? -7.486 1.608 -11.676 1.00 79.19 117 ARG A N 1
ATOM 932 C CA . ARG A 1 117 ? -7.969 2.143 -12.943 1.00 79.19 117 ARG A CA 1
ATOM 933 C C . ARG A 1 117 ? -7.632 3.614 -13.022 1.00 79.19 117 ARG A C 1
ATOM 935 O O . ARG A 1 117 ? -7.740 4.325 -12.027 1.00 79.19 117 ARG A O 1
ATOM 942 N N . ILE A 1 118 ? -7.225 4.046 -14.202 1.00 79.69 118 ILE A N 1
ATOM 943 C CA . ILE A 1 118 ? -6.885 5.432 -14.473 1.00 79.69 118 ILE A CA 1
ATOM 944 C C . ILE A 1 118 ? -8.016 6.017 -15.312 1.00 79.69 118 ILE A C 1
ATOM 946 O O . ILE A 1 118 ? -8.416 5.447 -16.322 1.00 79.69 118 ILE A O 1
ATOM 950 N N . PHE A 1 119 ? -8.541 7.144 -14.861 1.00 77.88 119 PHE A N 1
ATOM 951 C CA . PHE A 1 119 ? -9.561 7.931 -15.532 1.00 77.88 119 PHE A CA 1
ATOM 952 C C . PHE A 1 119 ? -8.978 9.304 -15.839 1.00 77.88 119 PHE A C 1
ATOM 954 O O . PHE A 1 119 ? -8.068 9.773 -15.156 1.00 77.88 119 PHE A O 1
ATOM 961 N N . THR A 1 120 ? -9.498 9.951 -16.872 1.00 78.25 120 THR A N 1
ATOM 962 C CA . THR A 1 120 ? -9.196 11.353 -17.157 1.00 78.25 120 THR A CA 1
ATOM 963 C C . THR A 1 120 ? -10.499 12.125 -17.100 1.00 78.25 120 THR A C 1
ATOM 965 O O . THR A 1 120 ? -11.471 11.725 -17.736 1.00 78.25 120 THR A O 1
ATOM 968 N N . GLU A 1 121 ? -10.512 13.199 -16.324 1.00 77.50 121 GLU A N 1
ATOM 969 C CA . GLU A 1 121 ? -11.647 14.101 -16.181 1.00 77.50 121 GLU A CA 1
ATOM 970 C C . GLU A 1 121 ? -11.260 15.488 -16.695 1.00 77.50 121 GLU A C 1
ATOM 972 O O . GLU A 1 121 ? -10.160 15.983 -16.428 1.00 77.50 121 GLU A O 1
ATOM 977 N N . ASP A 1 122 ? -12.156 16.112 -17.455 1.00 77.69 122 ASP A N 1
ATOM 978 C CA . ASP A 1 122 ? -11.986 17.488 -17.904 1.00 77.69 122 ASP A CA 1
ATOM 979 C C . ASP A 1 122 ? -12.395 18.440 -16.769 1.00 77.69 122 ASP A C 1
ATOM 981 O O . ASP A 1 122 ? -13.555 18.502 -16.370 1.00 77.69 122 ASP A O 1
ATOM 985 N N . SER A 1 123 ? -11.431 19.195 -16.242 1.00 75.69 123 SER A N 1
ATOM 986 C CA . SER A 1 123 ? -11.646 20.252 -15.252 1.00 75.69 123 SER A CA 1
ATOM 987 C C . SER A 1 123 ? -11.553 21.628 -15.929 1.00 75.69 123 SER A C 1
ATOM 989 O O . SER A 1 123 ? -10.850 21.769 -16.936 1.00 75.69 123 SER A O 1
ATOM 991 N N . PRO A 1 124 ? -12.183 22.687 -15.376 1.00 72.94 124 PRO A N 1
ATOM 992 C CA . PRO A 1 124 ? -12.014 24.060 -15.864 1.00 72.94 124 PRO A CA 1
ATOM 993 C C . PRO A 1 124 ? -10.548 24.512 -15.998 1.00 72.94 124 PRO A C 1
ATOM 995 O O . PRO A 1 124 ? -10.250 25.397 -16.795 1.00 72.94 124 PRO A O 1
ATOM 998 N N . ASN A 1 125 ? -9.632 23.884 -15.249 1.00 74.50 125 ASN A N 1
ATOM 999 C CA . ASN A 1 125 ? -8.198 24.191 -15.238 1.00 74.50 125 ASN A CA 1
ATOM 1000 C C . ASN A 1 125 ? -7.341 23.213 -16.071 1.00 74.50 125 ASN A C 1
ATOM 1002 O O . ASN A 1 125 ? -6.114 23.249 -15.983 1.00 74.50 125 ASN A O 1
ATOM 1006 N N . GLY A 1 126 ? -7.962 22.335 -16.866 1.00 73.25 126 GLY A N 1
ATOM 1007 C CA . GLY A 1 126 ? -7.286 21.342 -17.706 1.00 73.25 126 GLY A CA 1
ATOM 1008 C C . GLY A 1 126 ? -7.698 19.903 -17.395 1.00 73.25 126 GLY A C 1
ATOM 1009 O O . GLY A 1 126 ? -8.631 19.652 -16.639 1.00 73.25 126 GLY A O 1
ATOM 1010 N N . LYS A 1 127 ? -7.004 18.929 -17.988 1.00 75.19 127 LYS A N 1
ATOM 1011 C CA . LYS A 1 127 ? -7.294 17.505 -17.771 1.00 75.19 127 LYS A CA 1
ATOM 1012 C C . LYS A 1 127 ? -6.674 17.016 -16.468 1.00 75.19 127 LYS A C 1
ATOM 1014 O O . LYS A 1 127 ? -5.469 17.157 -16.266 1.00 75.19 127 LYS A O 1
ATOM 1019 N N . VAL A 1 128 ? -7.485 16.408 -15.610 1.00 75.69 128 VAL A N 1
ATOM 1020 C CA . VAL A 1 128 ? -7.048 15.791 -14.355 1.00 75.69 128 VAL A CA 1
ATOM 1021 C C . VAL A 1 128 ? -7.064 14.279 -14.520 1.00 75.69 128 VAL A C 1
ATOM 1023 O O . VAL A 1 128 ? -8.018 13.703 -15.035 1.00 75.69 128 VAL A O 1
ATOM 1026 N N . VAL A 1 129 ? -5.995 13.625 -14.076 1.00 74.31 129 VAL A N 1
ATOM 1027 C CA . VAL A 1 129 ? -5.918 12.164 -14.040 1.00 74.31 129 VAL A CA 1
ATOM 1028 C C . VAL A 1 129 ? -6.383 11.685 -12.669 1.00 74.31 129 VAL A C 1
ATOM 1030 O O . VAL A 1 129 ? -5.789 12.039 -11.651 1.00 74.31 129 VAL A O 1
ATOM 1033 N N . ILE A 1 130 ? -7.422 10.856 -12.644 1.00 78.88 130 ILE A N 1
ATOM 1034 C CA . ILE A 1 130 ? -7.989 10.267 -11.430 1.00 78.88 130 ILE A CA 1
ATOM 1035 C C . ILE A 1 130 ? -7.622 8.791 -11.387 1.00 78.88 130 ILE A C 1
ATOM 1037 O O . ILE A 1 130 ? -7.852 8.050 -12.338 1.00 78.88 130 ILE A O 1
ATOM 1041 N N . VAL A 1 131 ? -7.066 8.341 -10.265 1.00 80.88 131 VAL A N 1
ATOM 1042 C CA . VAL A 1 131 ? -6.704 6.934 -10.068 1.00 80.88 131 VAL A CA 1
ATOM 1043 C C . VAL A 1 131 ? -7.689 6.290 -9.101 1.00 80.88 131 VAL A C 1
ATOM 1045 O O . VAL A 1 131 ? -7.640 6.526 -7.895 1.00 80.88 131 VAL A O 1
ATOM 1048 N N . GLY A 1 132 ? -8.568 5.444 -9.631 1.00 79.62 132 GLY A N 1
ATOM 1049 C CA . GLY A 1 132 ? -9.393 4.545 -8.835 1.00 79.62 132 GLY A CA 1
ATOM 1050 C C . GLY A 1 132 ? -8.563 3.365 -8.339 1.00 79.62 132 GLY A C 1
ATOM 1051 O O . GLY A 1 132 ? -7.832 2.747 -9.112 1.00 79.62 132 GLY A O 1
ATOM 1052 N N . VAL A 1 133 ? -8.679 3.032 -7.055 1.00 82.00 133 VAL A N 1
ATOM 1053 C CA . VAL A 1 133 ? -7.977 1.896 -6.444 1.00 82.00 133 VAL A CA 1
ATOM 1054 C C . VAL A 1 133 ? -9.001 0.974 -5.801 1.00 82.00 133 VAL A C 1
ATOM 1056 O O . VAL A 1 133 ? -9.784 1.403 -4.959 1.00 82.00 133 VAL A O 1
ATOM 1059 N N . ILE A 1 134 ? -8.974 -0.300 -6.179 1.00 80.62 134 ILE A N 1
ATOM 1060 C CA . ILE A 1 134 ? -9.711 -1.361 -5.500 1.00 80.62 134 ILE A CA 1
ATOM 1061 C C . ILE A 1 134 ? -8.736 -2.021 -4.533 1.00 80.62 134 ILE A C 1
ATOM 1063 O O . ILE A 1 134 ? -7.687 -2.524 -4.947 1.00 80.62 134 ILE A O 1
ATOM 1067 N N . ALA A 1 135 ? -9.081 -2.027 -3.249 1.00 83.00 135 ALA A N 1
ATOM 1068 C CA . ALA A 1 135 ? -8.308 -2.694 -2.213 1.00 83.00 135 ALA A CA 1
ATOM 1069 C C . ALA A 1 135 ? -9.140 -3.718 -1.458 1.00 83.00 135 ALA A C 1
ATOM 1071 O O . ALA A 1 135 ? -10.358 -3.604 -1.332 1.00 83.00 135 ALA A O 1
ATOM 1072 N N . VAL A 1 136 ? -8.442 -4.726 -0.951 1.00 83.19 136 VAL A N 1
ATOM 1073 C CA . VAL A 1 136 ? -9.021 -5.826 -0.193 1.00 83.19 136 VAL A CA 1
ATOM 1074 C C . VAL A 1 136 ? -8.236 -5.995 1.097 1.00 83.19 136 VAL A C 1
ATOM 1076 O O . VAL A 1 136 ? -7.018 -5.812 1.149 1.00 83.19 136 VAL A O 1
ATOM 1079 N N . ARG A 1 137 ? -8.954 -6.377 2.148 1.00 86.06 137 ARG A N 1
ATOM 1080 C CA . ARG A 1 137 ? -8.390 -6.864 3.400 1.00 86.06 137 ARG A CA 1
ATOM 1081 C C . ARG A 1 137 ? -8.928 -8.268 3.649 1.00 86.06 137 ARG A C 1
ATOM 1083 O O . ARG A 1 137 ? -10.121 -8.509 3.505 1.00 86.06 137 ARG A O 1
ATOM 1090 N N . SER A 1 138 ? -8.047 -9.180 4.033 1.00 85.25 138 SER A N 1
ATOM 1091 C CA . SER A 1 138 ? -8.376 -10.556 4.407 1.00 85.25 138 SER A CA 1
ATOM 1092 C C . SER A 1 138 ? -7.492 -11.002 5.567 1.00 85.25 138 SER A C 1
ATOM 1094 O O . SER A 1 138 ? -6.471 -10.372 5.850 1.00 85.25 138 SER A O 1
ATOM 1096 N N . ASP A 1 139 ? -7.831 -12.118 6.206 1.00 85.69 139 ASP A N 1
ATOM 1097 C CA . ASP A 1 139 ? -6.994 -12.689 7.268 1.00 85.69 139 ASP A CA 1
ATOM 1098 C C . ASP A 1 139 ? -5.596 -13.049 6.752 1.00 85.69 139 ASP A C 1
ATOM 1100 O O . ASP A 1 139 ? -4.599 -12.854 7.446 1.00 85.69 139 ASP A O 1
ATOM 1104 N N . LYS A 1 140 ? -5.500 -13.484 5.487 1.00 86.31 140 LYS A N 1
ATOM 1105 C CA . LYS A 1 140 ? -4.221 -13.752 4.816 1.00 86.31 140 LYS A CA 1
ATOM 1106 C C . LYS A 1 140 ? -3.378 -12.488 4.669 1.00 86.31 140 LYS A C 1
ATOM 1108 O O . LYS A 1 140 ? -2.188 -12.510 4.966 1.00 86.31 140 LYS A O 1
ATOM 1113 N N . THR A 1 141 ? -3.970 -11.382 4.224 1.00 86.75 141 THR A N 1
ATOM 1114 C CA . THR A 1 141 ? -3.217 -10.136 4.004 1.00 86.75 141 THR A CA 1
ATOM 1115 C C . THR A 1 141 ? -2.842 -9.460 5.323 1.00 86.75 141 THR A C 1
ATOM 1117 O O . THR A 1 141 ? -1.761 -8.885 5.422 1.00 86.75 141 THR A O 1
ATOM 1120 N N . GLN A 1 142 ? -3.669 -9.599 6.365 1.00 87.06 142 GLN A N 1
ATOM 1121 C CA . GLN A 1 142 ? -3.322 -9.207 7.737 1.00 87.06 142 GLN A CA 1
ATOM 1122 C C . GLN A 1 142 ? -2.169 -10.041 8.291 1.00 87.06 142 GLN A C 1
ATOM 1124 O O . GLN A 1 142 ? -1.223 -9.495 8.851 1.00 87.06 142 GLN A O 1
ATOM 1129 N N . GLN A 1 143 ? -2.224 -11.363 8.118 1.00 87.19 143 GLN A N 1
ATOM 1130 C CA . GLN A 1 143 ? -1.159 -12.245 8.572 1.00 87.19 143 GLN A CA 1
ATOM 1131 C C . GLN A 1 143 ? 0.165 -11.910 7.885 1.00 87.19 143 GLN A C 1
ATOM 1133 O O . GLN A 1 143 ? 1.175 -11.755 8.561 1.00 87.19 143 GLN A O 1
ATOM 1138 N N . PHE A 1 144 ? 0.141 -11.709 6.568 1.00 86.38 144 PHE A N 1
ATOM 1139 C CA . PHE A 1 144 ? 1.304 -11.261 5.812 1.00 86.38 144 PHE A CA 1
ATOM 1140 C C . PHE A 1 144 ? 1.858 -9.923 6.322 1.00 86.38 144 PHE A C 1
ATOM 1142 O O . PHE A 1 144 ? 3.062 -9.798 6.530 1.00 86.38 144 PHE A O 1
ATOM 1149 N N . ALA A 1 145 ? 0.990 -8.942 6.586 1.00 85.44 145 ALA A N 1
ATOM 1150 C CA . ALA A 1 145 ? 1.391 -7.663 7.167 1.00 85.44 145 ALA A CA 1
ATOM 1151 C C . ALA A 1 145 ? 2.068 -7.819 8.541 1.00 85.44 145 ALA A C 1
ATOM 1153 O O . ALA A 1 145 ? 3.099 -7.190 8.777 1.00 85.44 145 ALA A O 1
ATOM 1154 N N . ARG A 1 146 ? 1.538 -8.689 9.413 1.00 85.88 146 ARG A N 1
ATOM 1155 C CA . ARG A 1 146 ? 2.149 -9.030 10.712 1.00 85.88 146 ARG A CA 1
ATOM 1156 C C . ARG A 1 146 ? 3.481 -9.760 10.565 1.00 85.88 146 ARG A C 1
ATOM 1158 O O . ARG A 1 146 ? 4.394 -9.575 11.364 1.00 85.88 146 ARG A O 1
ATOM 1165 N N . ASP A 1 147 ? 3.598 -10.626 9.565 1.00 87.25 147 ASP A N 1
ATOM 1166 C CA . ASP A 1 147 ? 4.822 -11.386 9.322 1.00 87.25 147 ASP A CA 1
ATOM 1167 C C . ASP A 1 147 ? 5.940 -10.475 8.799 1.00 87.25 147 ASP A C 1
ATOM 1169 O O . ASP A 1 147 ? 7.071 -10.560 9.280 1.00 87.25 147 ASP A O 1
ATOM 1173 N N . ILE A 1 148 ? 5.608 -9.539 7.902 1.00 81.94 148 ILE A N 1
ATOM 1174 C CA . ILE A 1 148 ? 6.514 -8.467 7.472 1.00 81.94 148 ILE A CA 1
ATOM 1175 C C . ILE A 1 148 ? 6.920 -7.594 8.656 1.00 81.94 148 ILE A C 1
ATOM 1177 O O . ILE A 1 148 ? 8.114 -7.383 8.860 1.00 81.94 148 ILE A O 1
ATOM 1181 N N . SER A 1 149 ? 5.961 -7.099 9.449 1.00 78.62 149 SER A N 1
ATOM 1182 C CA . SER A 1 149 ? 6.274 -6.168 10.541 1.00 78.62 149 SER A CA 1
ATOM 1183 C C . SER A 1 149 ? 7.193 -6.790 11.593 1.00 78.62 149 SER A C 1
ATOM 1185 O O . SER A 1 149 ? 8.071 -6.120 12.135 1.00 78.62 149 SER A O 1
ATOM 1187 N N . ARG A 1 150 ? 7.050 -8.099 11.823 1.00 82.06 150 ARG A N 1
ATOM 1188 C CA . ARG A 1 150 ? 7.883 -8.890 12.739 1.00 82.06 150 ARG A CA 1
ATOM 1189 C C . ARG A 1 150 ? 9.132 -9.486 12.081 1.00 82.06 150 ARG A C 1
ATOM 1191 O O . ARG A 1 150 ? 9.839 -10.251 12.734 1.00 82.06 150 ARG A O 1
ATOM 1198 N N . LYS A 1 151 ? 9.409 -9.160 10.812 1.00 78.75 151 LYS A N 1
ATOM 1199 C CA . LYS A 1 151 ? 10.571 -9.635 10.035 1.00 78.75 151 LYS A CA 1
ATOM 1200 C C . LYS A 1 151 ? 10.726 -11.157 10.044 1.00 78.75 1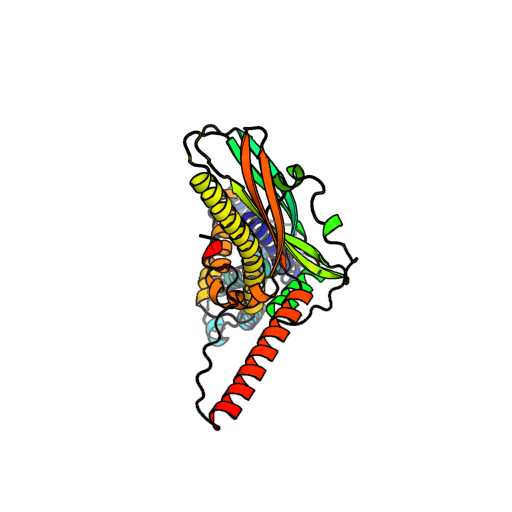51 LYS A C 1
ATOM 1202 O O . LYS A 1 151 ? 11.836 -11.680 10.138 1.00 78.75 151 LYS A O 1
ATOM 1207 N N . ARG A 1 152 ? 9.606 -11.874 9.959 1.00 83.00 152 ARG A N 1
ATOM 1208 C CA . ARG A 1 152 ? 9.574 -13.339 9.950 1.00 83.00 152 ARG A CA 1
ATOM 1209 C C . ARG A 1 152 ? 9.043 -13.876 8.619 1.00 83.00 152 ARG A C 1
ATOM 1211 O O . ARG A 1 152 ? 8.300 -13.173 7.926 1.00 83.00 152 ARG A O 1
ATOM 1218 N N . PRO A 1 153 ? 9.393 -15.122 8.255 1.00 83.06 153 PRO A N 1
ATOM 1219 C CA . PRO A 1 153 ? 8.765 -15.798 7.129 1.00 83.06 153 PRO A CA 1
ATOM 1220 C C . PRO A 1 153 ? 7.249 -15.847 7.311 1.00 83.06 153 PRO A C 1
ATOM 1222 O O . PRO A 1 153 ? 6.764 -16.076 8.423 1.00 83.06 153 PRO A O 1
ATOM 1225 N N . SER A 1 154 ? 6.504 -15.641 6.226 1.00 84.69 154 SER A N 1
ATOM 1226 C CA . SER A 1 154 ? 5.051 -15.763 6.276 1.00 84.69 154 SER A CA 1
ATOM 1227 C C . SER A 1 154 ? 4.605 -17.203 6.061 1.00 84.69 154 SER A C 1
ATOM 1229 O O . SER A 1 154 ? 5.104 -17.890 5.173 1.00 84.69 154 SER A O 1
ATOM 1231 N N . LEU A 1 155 ? 3.629 -17.643 6.858 1.00 85.19 155 LEU A N 1
ATOM 1232 C CA . LEU A 1 155 ? 2.943 -18.930 6.674 1.00 85.19 155 LEU A CA 1
ATOM 1233 C C . LEU A 1 155 ? 1.805 -18.841 5.649 1.00 85.19 155 LEU A C 1
ATOM 1235 O O . LEU A 1 155 ? 1.160 -19.840 5.337 1.00 85.19 155 LEU A O 1
ATOM 1239 N N . VAL A 1 156 ? 1.519 -17.637 5.151 1.00 87.12 156 VAL A N 1
ATOM 1240 C CA . VAL A 1 156 ? 0.487 -17.418 4.145 1.00 87.12 156 VAL A CA 1
ATOM 1241 C C . VAL A 1 156 ? 0.929 -18.065 2.842 1.00 87.12 156 VAL A C 1
ATOM 1243 O O . VAL A 1 156 ? 2.004 -17.775 2.330 1.00 87.12 156 VAL A O 1
ATOM 1246 N N . THR A 1 157 ? 0.062 -18.897 2.276 1.00 86.12 157 THR A N 1
ATOM 1247 C CA . THR A 1 157 ? 0.259 -19.495 0.956 1.00 86.12 157 THR A CA 1
ATOM 1248 C C . THR A 1 157 ? -0.930 -19.210 0.044 1.00 86.12 157 THR A C 1
ATOM 1250 O O . THR A 1 157 ? -2.077 -18.991 0.482 1.00 86.12 157 THR A O 1
ATOM 1253 N N . GLY A 1 158 ? -0.643 -19.167 -1.251 1.00 85.25 158 GLY A N 1
ATOM 1254 C CA . GLY A 1 158 ? -1.622 -18.957 -2.306 1.00 85.25 158 GLY A CA 1
ATOM 1255 C C . GLY A 1 158 ? -1.269 -19.723 -3.569 1.00 85.25 158 GLY A C 1
ATOM 1256 O O . GLY A 1 158 ? -0.337 -20.523 -3.593 1.00 85.25 158 GLY A O 1
ATOM 1257 N N . ASN A 1 159 ? -2.049 -19.474 -4.618 1.00 86.06 159 ASN A N 1
ATOM 1258 C CA . ASN A 1 159 ? -1.835 -20.112 -5.909 1.00 86.06 159 ASN A CA 1
ATOM 1259 C C . ASN A 1 159 ? -0.538 -19.574 -6.521 1.00 86.06 159 ASN A C 1
ATOM 1261 O O . ASN A 1 159 ? -0.450 -18.355 -6.699 1.00 86.06 159 ASN A O 1
ATOM 1265 N N . PRO A 1 160 ? 0.430 -20.444 -6.856 1.00 87.38 160 PRO A N 1
ATOM 1266 C CA . PRO A 1 160 ? 1.645 -20.026 -7.534 1.00 87.38 160 PRO A CA 1
ATOM 1267 C C . PRO A 1 160 ? 1.332 -19.289 -8.834 1.00 87.38 160 PRO A C 1
ATOM 1269 O O . PRO A 1 160 ? 0.439 -19.700 -9.581 1.00 87.38 160 PRO A O 1
ATOM 1272 N N . ARG A 1 161 ? 2.054 -18.202 -9.102 1.00 84.31 161 ARG A N 1
ATOM 1273 C CA . ARG A 1 161 ? 1.919 -17.437 -10.346 1.00 84.31 161 ARG A CA 1
ATOM 1274 C C . ARG A 1 161 ? 3.289 -17.130 -10.915 1.00 84.31 161 ARG A C 1
ATOM 1276 O O . ARG A 1 161 ? 4.183 -16.711 -10.181 1.00 84.31 161 ARG A O 1
ATOM 1283 N N . SER A 1 162 ? 3.439 -17.327 -12.221 1.00 87.25 162 SER A N 1
ATOM 1284 C CA . SER A 1 162 ? 4.647 -16.897 -12.911 1.00 87.25 162 SER A CA 1
ATOM 1285 C C . SER A 1 162 ? 4.642 -15.379 -13.057 1.00 87.25 162 SER A C 1
ATOM 1287 O O . SER A 1 162 ? 3.588 -14.747 -13.168 1.00 87.25 162 SER A O 1
ATOM 1289 N N . LEU A 1 163 ? 5.827 -14.773 -13.081 1.00 85.00 163 LEU A N 1
ATOM 1290 C CA . LEU A 1 163 ? 5.938 -13.330 -13.275 1.00 85.00 163 LEU A CA 1
ATOM 1291 C C . LEU A 1 163 ? 5.350 -12.889 -14.628 1.00 85.00 163 LEU A C 1
ATOM 1293 O O . LEU A 1 163 ? 4.741 -11.827 -14.707 1.00 85.00 163 LEU A O 1
ATOM 1297 N N . SER A 1 164 ? 5.483 -13.710 -15.674 1.00 85.94 164 SER A N 1
ATOM 1298 C CA . SER A 1 164 ? 4.899 -13.439 -16.992 1.00 85.94 164 SER A CA 1
ATOM 1299 C C . SER A 1 164 ? 3.375 -13.350 -16.972 1.00 85.94 164 SER A C 1
ATOM 1301 O O . SER A 1 164 ? 2.828 -12.551 -17.721 1.00 85.94 164 SER A O 1
ATOM 1303 N N . ASP A 1 165 ? 2.698 -14.097 -16.095 1.00 86.12 165 ASP A N 1
ATOM 1304 C CA . ASP A 1 165 ? 1.232 -14.043 -15.971 1.00 86.12 165 ASP A CA 1
ATOM 1305 C C . ASP A 1 165 ? 0.752 -12.806 -15.197 1.00 86.12 165 ASP A C 1
ATOM 1307 O O . ASP A 1 165 ? -0.426 -12.453 -15.230 1.00 86.12 165 ASP A O 1
ATOM 1311 N N . LEU A 1 166 ? 1.651 -12.182 -14.433 1.00 86.12 166 LEU A N 1
ATOM 1312 C CA . LEU A 1 166 ? 1.359 -11.019 -13.593 1.00 86.12 166 LEU A CA 1
ATOM 1313 C C . LEU A 1 166 ? 1.635 -9.694 -14.298 1.00 86.12 166 LEU A C 1
ATOM 1315 O O . LEU A 1 166 ? 1.107 -8.657 -13.899 1.00 86.12 166 LEU A O 1
ATOM 1319 N N . LEU A 1 167 ? 2.506 -9.713 -15.300 1.00 90.44 167 LEU A N 1
ATOM 1320 C CA . LEU A 1 167 ? 2.892 -8.532 -16.044 1.00 90.44 167 LEU A CA 1
ATOM 1321 C C . LEU A 1 167 ? 2.013 -8.376 -17.292 1.00 90.44 167 LEU A C 1
ATOM 1323 O O . LEU A 1 167 ? 1.681 -9.374 -17.929 1.00 90.44 167 LEU A O 1
ATOM 1327 N N . PRO A 1 168 ? 1.674 -7.137 -17.692 1.00 90.69 168 PRO A N 1
ATOM 1328 C CA . PRO A 1 168 ? 1.037 -6.909 -18.980 1.00 90.69 168 PRO A CA 1
ATOM 1329 C C . PRO A 1 168 ? 1.859 -7.523 -20.120 1.00 90.69 168 PRO A C 1
ATOM 1331 O O . PRO A 1 168 ? 3.086 -7.358 -20.175 1.00 90.69 168 PRO A O 1
ATOM 1334 N N . ALA A 1 169 ? 1.170 -8.221 -21.027 1.00 87.94 169 ALA A N 1
ATOM 1335 C CA . ALA A 1 169 ? 1.781 -8.833 -22.205 1.00 87.94 169 ALA A CA 1
ATOM 1336 C C . ALA A 1 169 ? 2.332 -7.768 -23.167 1.00 87.94 169 ALA A C 1
ATOM 1338 O O . ALA A 1 169 ? 3.440 -7.909 -23.686 1.00 87.94 169 ALA A O 1
ATOM 1339 N N . ASP A 1 170 ? 1.587 -6.671 -23.330 1.00 88.62 170 ASP A N 1
ATOM 1340 C CA . ASP A 1 170 ? 1.917 -5.570 -24.229 1.00 88.62 170 ASP A CA 1
ATOM 1341 C C . ASP A 1 170 ? 2.437 -4.347 -23.465 1.00 88.62 170 ASP A C 1
ATOM 1343 O O . ASP A 1 170 ? 1.923 -3.997 -22.400 1.00 88.62 170 ASP A O 1
ATOM 1347 N N . SER A 1 171 ? 3.407 -3.634 -24.049 1.00 83.19 171 SER A N 1
ATOM 1348 C CA . SER A 1 171 ? 3.987 -2.404 -23.480 1.00 83.19 171 SER A CA 1
ATOM 1349 C C . SER A 1 171 ? 2.936 -1.330 -23.170 1.00 83.19 171 SER A C 1
ATOM 1351 O O . SER A 1 171 ? 3.025 -0.663 -22.140 1.00 83.19 171 SER A O 1
ATOM 1353 N N . LYS A 1 172 ? 1.883 -1.226 -23.992 1.00 87.69 172 LYS A N 1
ATOM 1354 C CA . LYS A 1 172 ? 0.750 -0.319 -23.752 1.00 87.69 172 LYS A CA 1
ATOM 1355 C C . LYS A 1 172 ? -0.001 -0.617 -22.460 1.00 87.69 172 LYS A C 1
ATOM 1357 O O . LYS A 1 172 ? -0.401 0.322 -21.784 1.00 87.69 172 LYS A O 1
ATOM 1362 N N . GLY A 1 173 ? -0.132 -1.887 -22.076 1.00 86.88 173 GLY A N 1
ATOM 1363 C CA . GLY A 1 173 ? -0.827 -2.262 -20.842 1.00 86.88 173 GLY A CA 1
ATOM 1364 C C . GLY A 1 173 ? -0.139 -1.727 -19.583 1.00 86.88 173 GLY A C 1
ATOM 1365 O O . GLY A 1 173 ? -0.791 -1.509 -18.570 1.00 86.88 173 GLY A O 1
ATOM 1366 N N . TYR A 1 174 ? 1.162 -1.423 -19.644 1.00 89.88 174 TYR A N 1
ATOM 1367 C CA . TYR A 1 174 ? 1.867 -0.804 -18.520 1.00 89.88 174 TYR A CA 1
ATOM 1368 C C . TYR A 1 174 ? 1.485 0.665 -18.295 1.00 89.88 174 TYR A C 1
ATOM 1370 O O . TYR A 1 174 ? 1.748 1.193 -17.215 1.00 89.88 174 TYR A O 1
ATOM 1378 N N . LEU A 1 175 ? 0.853 1.332 -19.268 1.00 86.81 175 LEU A N 1
ATOM 1379 C CA . LEU A 1 175 ? 0.309 2.676 -19.066 1.00 86.81 175 LEU A CA 1
ATOM 1380 C C . LEU A 1 175 ? -0.883 2.671 -18.095 1.00 86.81 175 LEU A C 1
ATOM 1382 O O . LEU A 1 175 ? -1.147 3.695 -17.463 1.00 86.81 175 LEU A O 1
ATOM 1386 N N . ASP A 1 176 ? -1.555 1.535 -17.927 1.00 85.81 176 ASP A N 1
ATOM 1387 C CA . ASP A 1 176 ? -2.707 1.402 -17.030 1.00 85.81 176 ASP A CA 1
ATOM 1388 C C . ASP A 1 176 ? -2.312 0.939 -15.617 1.00 85.81 176 ASP A C 1
ATOM 1390 O O . ASP A 1 176 ? -3.119 0.982 -14.682 1.00 85.81 176 ASP A O 1
ATOM 1394 N N . GLU A 1 177 ? -1.050 0.540 -15.432 1.00 86.12 177 GLU A N 1
ATOM 1395 C CA . GLU A 1 177 ? -0.546 0.010 -14.170 1.00 86.12 177 GLU A CA 1
ATOM 1396 C C . GLU A 1 177 ? 0.149 1.081 -13.326 1.00 86.12 177 GLU A C 1
ATOM 1398 O O . GLU A 1 177 ? 1.104 1.741 -13.743 1.00 86.12 177 GLU A O 1
ATOM 1403 N N . ILE A 1 178 ? -0.307 1.225 -12.080 1.00 84.56 178 ILE A N 1
ATOM 1404 C CA . ILE A 1 178 ? 0.280 2.148 -11.111 1.00 84.56 178 ILE A CA 1
ATOM 1405 C C . ILE A 1 178 ? 0.210 1.598 -9.684 1.00 84.56 178 ILE A C 1
ATOM 1407 O O . ILE A 1 178 ? -0.789 1.009 -9.253 1.00 84.56 178 ILE A O 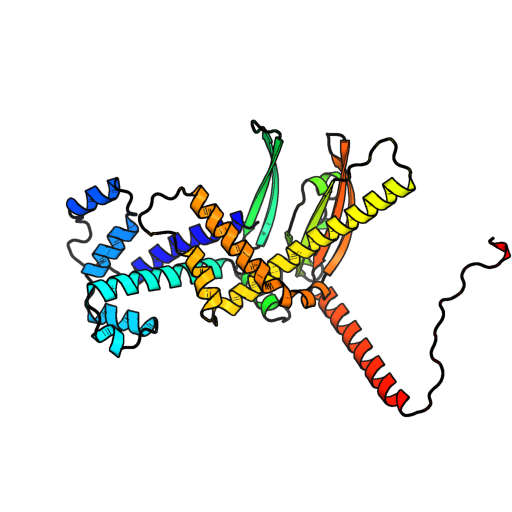1
ATOM 1411 N N . GLY A 1 179 ? 1.279 1.842 -8.927 1.00 86.12 179 GLY A N 1
ATOM 1412 C CA . GLY A 1 179 ? 1.348 1.564 -7.499 1.00 86.12 179 GLY A CA 1
ATOM 1413 C C . GLY A 1 179 ? 1.546 0.087 -7.174 1.00 86.12 179 GLY A C 1
ATOM 1414 O O . GLY A 1 179 ? 2.033 -0.695 -7.984 1.00 86.12 179 GLY A O 1
ATOM 1415 N N . LEU A 1 180 ? 1.193 -0.282 -5.945 1.00 89.00 180 LEU A N 1
ATOM 1416 C CA . LEU A 1 180 ? 1.436 -1.607 -5.382 1.00 89.00 180 LEU A CA 1
ATOM 1417 C C . LEU A 1 180 ? 0.348 -2.617 -5.785 1.00 89.00 180 LEU A C 1
ATOM 1419 O O . LEU A 1 180 ? -0.808 -2.252 -6.003 1.00 89.00 180 LEU A O 1
ATOM 1423 N N . ARG A 1 181 ? 0.708 -3.897 -5.802 1.00 87.50 181 ARG A N 1
ATOM 1424 C CA . ARG A 1 181 ? -0.162 -5.070 -5.890 1.00 87.50 181 ARG A CA 1
ATOM 1425 C C . ARG A 1 181 ? 0.319 -6.132 -4.916 1.00 87.50 181 ARG A C 1
ATOM 1427 O O . ARG A 1 181 ? 1.521 -6.357 -4.780 1.00 87.50 181 ARG A O 1
ATOM 1434 N N . PHE A 1 182 ? -0.626 -6.811 -4.279 1.00 87.19 182 PHE A N 1
ATOM 1435 C CA . PHE A 1 182 ? -0.359 -8.033 -3.528 1.00 87.19 182 PHE A CA 1
ATOM 1436 C C . PHE A 1 182 ? -0.650 -9.254 -4.402 1.00 87.19 182 PHE A C 1
ATOM 1438 O O . PHE A 1 182 ? -1.718 -9.350 -5.005 1.00 87.19 182 PHE A O 1
ATOM 1445 N N . THR A 1 183 ? 0.298 -10.182 -4.474 1.00 89.19 183 THR A N 1
ATOM 1446 C CA . THR A 1 183 ? 0.207 -11.395 -5.293 1.00 89.19 183 THR A CA 1
ATOM 1447 C C . THR A 1 183 ? 1.020 -12.530 -4.659 1.00 89.19 183 THR A C 1
ATOM 1449 O O . THR A 1 183 ? 1.449 -12.423 -3.510 1.00 89.19 183 THR A O 1
ATOM 1452 N N . TYR A 1 184 ? 1.216 -13.625 -5.387 1.00 89.06 184 TYR A N 1
ATOM 1453 C CA . TYR A 1 184 ? 2.030 -14.766 -4.984 1.00 89.06 184 TYR A CA 1
ATOM 1454 C C . TYR A 1 184 ? 3.142 -15.018 -6.005 1.00 89.06 184 TYR A C 1
ATOM 1456 O O . TYR A 1 184 ? 2.959 -14.750 -7.192 1.00 89.06 184 TYR A O 1
ATOM 1464 N N . ASP A 1 185 ? 4.290 -15.502 -5.533 1.00 87.94 185 ASP A N 1
ATOM 1465 C CA . ASP A 1 185 ? 5.412 -15.921 -6.374 1.00 87.94 185 ASP A CA 1
ATOM 1466 C C . ASP A 1 185 ? 5.211 -17.338 -6.949 1.00 87.94 185 ASP A C 1
ATOM 1468 O O . ASP A 1 185 ? 4.194 -18.001 -6.720 1.00 87.94 185 ASP A O 1
ATOM 1472 N N . GLU A 1 186 ? 6.201 -17.824 -7.697 1.00 87.31 186 GLU A N 1
ATOM 1473 C CA . GLU A 1 186 ? 6.208 -19.167 -8.296 1.00 87.31 186 GLU A CA 1
ATOM 1474 C C . GLU A 1 186 ? 6.214 -20.301 -7.260 1.00 87.31 186 GLU A C 1
ATOM 1476 O O . GLU A 1 186 ? 5.911 -21.445 -7.589 1.00 87.31 186 GLU A O 1
ATOM 1481 N N . GLN A 1 187 ? 6.542 -20.005 -6.001 1.00 86.12 187 GLN A N 1
ATOM 1482 C CA . GLN A 1 187 ? 6.495 -20.952 -4.888 1.00 86.12 187 GLN A CA 1
ATOM 1483 C C . GLN A 1 187 ? 5.204 -20.809 -4.062 1.00 86.12 187 GLN A C 1
ATOM 1485 O O . GLN A 1 187 ? 5.049 -21.480 -3.042 1.00 86.12 187 GLN A O 1
ATOM 1490 N N . GLY A 1 188 ? 4.271 -19.944 -4.478 1.00 85.75 188 GLY A N 1
ATOM 1491 C CA . GLY A 1 188 ? 3.020 -19.682 -3.766 1.00 85.75 188 GLY A CA 1
ATOM 1492 C C . GLY A 1 188 ? 3.188 -18.842 -2.496 1.00 85.75 188 GLY A C 1
ATOM 1493 O O . GLY A 1 188 ? 2.255 -18.768 -1.691 1.00 85.75 188 GLY A O 1
ATOM 1494 N N . ARG A 1 189 ? 4.350 -18.206 -2.294 1.00 89.00 189 ARG A N 1
ATOM 1495 C CA . ARG A 1 189 ? 4.609 -17.289 -1.175 1.00 89.00 189 ARG A CA 1
ATOM 1496 C C . ARG A 1 189 ? 4.114 -15.888 -1.527 1.00 89.00 189 ARG A C 1
ATOM 1498 O O . ARG A 1 189 ? 4.152 -15.507 -2.694 1.00 89.00 189 ARG A O 1
ATOM 1505 N N . PRO A 1 190 ? 3.656 -15.096 -0.549 1.00 89.12 190 PRO A N 1
ATOM 1506 C CA . PRO A 1 190 ? 3.187 -13.745 -0.806 1.00 89.12 190 PRO A CA 1
ATOM 1507 C C . PRO A 1 190 ? 4.319 -12.856 -1.336 1.00 89.12 190 PRO A C 1
ATOM 1509 O O . PRO A 1 190 ? 5.442 -12.867 -0.828 1.00 89.12 190 PRO A O 1
ATOM 1512 N N . MET A 1 191 ? 3.987 -12.068 -2.351 1.00 89.44 191 MET A N 1
ATOM 1513 C CA . MET A 1 191 ? 4.867 -11.152 -3.064 1.00 89.44 191 MET A CA 1
ATOM 1514 C C . MET A 1 191 ? 4.173 -9.797 -3.210 1.00 89.44 191 MET A C 1
ATOM 1516 O O . MET A 1 191 ? 2.958 -9.715 -3.407 1.00 89.44 191 MET A O 1
ATOM 1520 N N . LEU A 1 192 ? 4.959 -8.725 -3.151 1.00 90.62 192 LEU A N 1
ATOM 1521 C CA . LEU A 1 192 ? 4.504 -7.392 -3.531 1.00 90.62 192 LEU A CA 1
ATOM 1522 C C . LEU A 1 192 ? 5.063 -7.045 -4.904 1.00 90.62 192 LEU A C 1
ATOM 1524 O O . LEU A 1 192 ? 6.258 -7.199 -5.134 1.00 90.62 192 LEU A O 1
ATOM 1528 N N . LEU A 1 193 ? 4.218 -6.548 -5.796 1.00 92.62 193 LEU A N 1
ATOM 1529 C CA . LEU A 1 193 ? 4.611 -6.079 -7.120 1.00 92.62 193 LEU A CA 1
ATOM 1530 C C . LEU A 1 193 ? 4.239 -4.606 -7.237 1.00 92.62 193 LEU A C 1
ATOM 1532 O O . LEU A 1 193 ? 3.104 -4.239 -6.962 1.00 92.62 193 LEU A O 1
ATOM 1536 N N . SER A 1 194 ? 5.188 -3.750 -7.585 1.00 93.62 194 SER A N 1
ATOM 1537 C CA . SER A 1 194 ? 4.997 -2.304 -7.583 1.00 93.62 194 SER A CA 1
ATOM 1538 C C . SER A 1 194 ? 5.376 -1.698 -8.921 1.00 93.62 194 SER A C 1
ATOM 1540 O O . SER A 1 194 ? 6.453 -1.976 -9.448 1.00 93.62 194 SER A O 1
ATOM 1542 N N . TYR A 1 195 ? 4.495 -0.855 -9.447 1.00 93.81 195 TYR A N 1
ATOM 1543 C CA . TYR A 1 195 ? 4.635 -0.188 -10.733 1.00 93.81 195 TYR A CA 1
ATOM 1544 C C . TYR A 1 195 ? 4.907 1.296 -10.508 1.00 93.81 195 TYR A C 1
ATOM 1546 O O . TYR A 1 195 ? 4.090 2.016 -9.926 1.00 93.81 195 TYR A O 1
ATOM 1554 N N . GLY A 1 196 ? 6.059 1.753 -10.990 1.00 93.19 196 GLY A N 1
ATOM 1555 C CA . GLY A 1 196 ? 6.423 3.160 -11.033 1.00 93.19 196 GLY A CA 1
ATOM 1556 C C . GLY A 1 196 ? 6.527 3.634 -12.474 1.00 93.19 196 GLY A C 1
ATOM 1557 O O . GLY A 1 196 ? 7.065 2.931 -13.332 1.00 93.19 196 GLY A O 1
ATOM 1558 N N . ARG A 1 197 ? 6.018 4.837 -12.732 1.00 92.19 197 ARG A N 1
ATOM 1559 C CA . ARG A 1 197 ? 5.994 5.468 -14.053 1.00 92.19 197 ARG A CA 1
ATOM 1560 C C . ARG A 1 197 ? 6.360 6.936 -13.930 1.00 92.19 197 ARG A C 1
ATOM 1562 O O . ARG A 1 197 ? 5.959 7.593 -12.972 1.00 92.19 197 ARG A O 1
ATOM 1569 N N . THR A 1 198 ? 7.064 7.450 -14.927 1.00 91.81 198 THR A N 1
ATOM 1570 C CA . THR A 1 198 ? 7.259 8.885 -15.118 1.00 91.81 198 THR A CA 1
ATOM 1571 C C . THR A 1 198 ? 7.229 9.235 -16.604 1.00 91.81 198 THR A C 1
ATOM 1573 O O . THR A 1 198 ? 7.572 8.414 -17.458 1.00 91.81 198 THR A O 1
ATOM 1576 N N . SER A 1 199 ? 6.820 10.458 -16.915 1.00 90.56 199 SER A N 1
ATOM 1577 C CA . SER A 1 199 ? 6.872 11.009 -18.267 1.00 90.56 199 SER A CA 1
ATOM 1578 C C . SER A 1 199 ? 8.237 11.637 -18.539 1.00 90.56 199 SER A C 1
ATOM 1580 O O . SER A 1 199 ? 8.816 12.288 -17.668 1.00 90.56 199 SER A O 1
ATOM 1582 N N . VAL A 1 200 ? 8.727 11.511 -19.768 1.00 88.81 200 VAL A N 1
ATOM 1583 C CA . VAL A 1 200 ? 9.981 12.113 -20.222 1.00 88.81 200 VAL A CA 1
ATOM 1584 C C . VAL A 1 200 ? 9.678 13.176 -21.264 1.00 88.81 200 VAL A C 1
ATOM 1586 O O . VAL A 1 200 ? 9.339 12.873 -22.407 1.00 88.81 200 VAL A O 1
ATOM 1589 N N . SER A 1 201 ? 9.857 14.437 -20.884 1.00 83.38 201 SER A N 1
ATOM 1590 C CA . SER A 1 201 ? 9.810 15.553 -21.826 1.00 83.38 201 SER A CA 1
ATOM 1591 C C . SER A 1 201 ? 11.144 15.643 -22.561 1.00 83.38 201 SER A C 1
ATOM 1593 O O . SER A 1 201 ? 12.152 16.033 -21.975 1.00 83.38 201 SER A O 1
ATOM 1595 N N . ILE A 1 202 ? 11.159 15.261 -23.838 1.00 82.56 202 ILE A N 1
ATOM 1596 C CA . ILE A 1 202 ? 12.330 15.369 -24.717 1.00 82.56 202 ILE A CA 1
ATOM 1597 C C . ILE A 1 202 ? 12.042 16.468 -25.735 1.00 82.56 202 ILE A C 1
ATOM 1599 O O . ILE A 1 202 ? 11.096 16.346 -26.513 1.00 82.56 202 ILE A O 1
ATOM 1603 N N . ALA A 1 203 ? 12.842 17.535 -25.732 1.00 81.62 203 ALA A N 1
ATOM 1604 C CA . ALA A 1 203 ? 12.700 18.590 -26.729 1.00 81.62 203 ALA A CA 1
ATOM 1605 C C . ALA A 1 203 ? 13.332 18.167 -28.074 1.00 81.62 203 ALA A C 1
ATOM 1607 O O . ALA A 1 203 ? 14.308 17.408 -28.071 1.00 81.62 203 ALA A O 1
ATOM 1608 N N . PRO A 1 204 ? 12.807 18.637 -29.224 1.00 81.19 204 PRO A N 1
ATOM 1609 C CA . PRO A 1 204 ? 13.280 18.214 -30.547 1.00 81.19 204 PRO A CA 1
ATOM 1610 C C . PRO A 1 204 ? 14.751 18.545 -30.840 1.00 81.19 204 PRO A C 1
ATOM 1612 O O . PRO A 1 204 ? 15.376 17.883 -31.661 1.00 81.19 204 PRO A O 1
ATOM 1615 N N . ASP A 1 205 ? 15.300 19.566 -30.180 1.00 89.69 205 ASP A N 1
ATOM 1616 C CA . ASP A 1 205 ? 16.664 20.075 -30.348 1.00 89.69 205 ASP A CA 1
ATOM 1617 C C . ASP A 1 205 ? 17.700 19.365 -29.457 1.00 89.69 205 ASP A C 1
ATOM 1619 O O . ASP A 1 205 ? 18.893 19.674 -29.505 1.00 89.69 205 ASP A O 1
ATOM 1623 N N . TRP A 1 206 ? 17.275 18.418 -28.615 1.00 88.94 206 TRP A N 1
ATOM 1624 C CA . TRP A 1 206 ? 18.190 17.723 -27.717 1.00 88.94 206 TRP A CA 1
ATOM 1625 C C . TRP A 1 206 ? 19.161 16.815 -28.467 1.00 88.94 206 TRP A C 1
ATOM 1627 O O . TRP A 1 206 ? 18.783 16.024 -29.330 1.00 88.94 206 TRP A O 1
ATOM 1637 N N . SER A 1 207 ? 20.429 16.852 -28.050 1.00 92.19 207 SER A N 1
ATOM 1638 C CA . SER A 1 207 ? 21.422 15.893 -28.525 1.00 92.19 207 SER A CA 1
ATOM 1639 C C . SER A 1 207 ? 21.048 14.459 -28.110 1.00 92.19 207 SER A C 1
ATOM 1641 O O . SER A 1 207 ? 20.438 14.261 -27.050 1.00 92.19 207 SER A O 1
ATOM 1643 N N . PRO A 1 208 ? 21.467 13.430 -28.875 1.00 89.19 208 PRO A N 1
ATOM 1644 C CA . PRO A 1 208 ? 21.195 12.032 -28.532 1.00 89.19 208 PRO A CA 1
ATOM 1645 C C . PRO A 1 208 ? 21.658 11.648 -27.120 1.00 89.19 208 PRO A C 1
ATOM 1647 O O . PRO A 1 208 ? 20.953 10.943 -26.402 1.00 89.19 208 PRO A O 1
ATOM 1650 N N . SER A 1 209 ? 22.811 12.172 -26.689 1.00 90.94 209 SER A N 1
ATOM 1651 C CA . SER A 1 209 ? 23.349 11.953 -25.340 1.00 90.94 209 SER A CA 1
ATOM 1652 C C . SER A 1 209 ? 22.439 12.538 -24.254 1.00 90.94 209 SER A C 1
ATOM 1654 O O . SER A 1 209 ? 22.110 11.858 -23.281 1.00 90.94 209 SER A O 1
ATOM 1656 N N . ARG A 1 210 ? 21.945 13.768 -24.449 1.00 91.31 210 ARG A N 1
ATOM 1657 C CA . ARG A 1 210 ? 21.024 14.415 -23.505 1.00 91.31 210 ARG A CA 1
ATOM 1658 C C . ARG A 1 210 ? 19.695 13.663 -23.412 1.00 91.31 210 ARG A C 1
ATOM 1660 O O . ARG A 1 210 ? 19.190 13.451 -22.312 1.00 91.31 210 ARG A O 1
ATOM 1667 N N . ALA A 1 211 ? 19.154 13.221 -24.547 1.00 88.88 211 ALA A N 1
ATOM 1668 C CA . ALA A 1 211 ? 17.936 12.414 -24.584 1.00 88.88 211 ALA A CA 1
ATOM 1669 C C . ALA A 1 211 ? 18.115 11.064 -23.866 1.00 88.88 211 ALA A C 1
ATOM 1671 O O . ALA A 1 211 ? 17.238 10.653 -23.106 1.00 88.88 211 ALA A O 1
ATOM 1672 N N . PHE A 1 212 ? 19.262 10.401 -24.049 1.00 89.50 212 PHE A N 1
ATOM 1673 C CA . PHE A 1 212 ? 19.590 9.162 -23.343 1.00 89.50 212 PHE A CA 1
ATOM 1674 C C . PHE A 1 212 ? 19.672 9.367 -21.824 1.00 89.50 212 PHE A C 1
ATOM 1676 O O . PHE A 1 212 ? 19.021 8.642 -21.072 1.00 89.50 212 PHE A O 1
ATOM 1683 N N . GLN A 1 213 ? 20.401 10.391 -21.365 1.00 90.62 213 GLN A N 1
ATOM 1684 C CA . GLN A 1 213 ? 20.507 10.715 -19.938 1.00 90.62 213 GLN A CA 1
ATOM 1685 C C . GLN A 1 213 ? 19.142 11.027 -19.318 1.00 90.62 213 GLN A C 1
ATOM 1687 O O . GLN A 1 213 ? 18.837 10.555 -18.225 1.00 90.62 213 GLN A O 1
ATOM 1692 N N . ALA A 1 214 ? 18.289 11.772 -20.025 1.00 90.56 214 ALA A N 1
ATOM 1693 C CA . ALA A 1 214 ? 16.942 12.070 -19.553 1.00 90.56 214 ALA A CA 1
ATOM 1694 C C . ALA A 1 214 ? 16.100 10.800 -19.364 1.00 90.56 214 ALA A C 1
ATOM 1696 O O . ALA A 1 214 ? 15.464 10.647 -18.321 1.00 90.56 214 ALA A O 1
ATOM 1697 N N . ARG A 1 215 ? 16.147 9.855 -20.316 1.00 92.50 215 ARG A N 1
ATOM 1698 C CA . ARG A 1 215 ? 15.468 8.553 -20.182 1.00 92.50 215 ARG A CA 1
ATOM 1699 C C . ARG A 1 215 ? 16.030 7.729 -19.028 1.00 92.50 215 ARG A C 1
ATOM 1701 O O . ARG A 1 215 ? 15.262 7.120 -18.285 1.00 92.50 215 ARG A O 1
ATOM 1708 N N . GLN A 1 216 ? 17.349 7.723 -18.845 1.00 92.50 216 GLN A N 1
ATOM 1709 C CA . GLN A 1 216 ? 17.989 6.992 -17.753 1.00 92.50 216 GLN A CA 1
ATOM 1710 C C . GLN A 1 216 ? 17.588 7.555 -16.383 1.00 92.50 216 GLN A C 1
ATOM 1712 O O . GLN A 1 216 ? 17.174 6.794 -15.509 1.00 92.50 216 GLN A O 1
ATOM 1717 N N . ASN A 1 217 ? 17.635 8.879 -16.217 1.00 93.00 217 ASN A N 1
ATOM 1718 C CA . ASN A 1 217 ? 17.214 9.558 -14.991 1.00 93.00 217 ASN A CA 1
ATOM 1719 C C . ASN A 1 217 ? 15.737 9.294 -14.693 1.00 93.00 217 ASN A C 1
ATOM 1721 O O . ASN A 1 217 ? 15.371 8.969 -13.567 1.00 93.00 217 ASN A O 1
ATOM 1725 N N . ALA A 1 218 ? 14.892 9.375 -15.717 1.00 93.69 218 ALA A N 1
ATOM 1726 C CA . ALA A 1 218 ? 13.476 9.076 -15.602 1.00 93.69 218 ALA A CA 1
ATOM 1727 C C . ALA A 1 218 ? 13.218 7.606 -15.219 1.00 93.69 218 ALA A C 1
ATOM 1729 O O . ALA A 1 218 ? 12.395 7.320 -14.355 1.00 93.69 218 ALA A O 1
ATOM 1730 N N . THR A 1 219 ? 13.981 6.664 -15.776 1.00 94.81 219 THR A N 1
ATOM 1731 C CA . THR A 1 219 ? 13.890 5.241 -15.409 1.00 94.81 219 THR A CA 1
ATOM 1732 C C . THR A 1 219 ? 14.256 5.013 -13.942 1.00 94.81 219 THR A C 1
ATOM 1734 O O . THR A 1 219 ? 13.573 4.256 -13.250 1.00 94.81 219 THR A O 1
ATOM 1737 N N . GLN A 1 220 ? 15.302 5.685 -13.448 1.00 93.56 220 GLN A N 1
ATOM 1738 C CA . GLN A 1 220 ? 15.690 5.635 -12.035 1.00 93.56 220 GLN A CA 1
ATOM 1739 C C . GLN A 1 220 ? 14.609 6.239 -11.134 1.00 93.56 220 GLN A C 1
ATOM 1741 O O . GLN A 1 220 ? 14.253 5.634 -10.129 1.00 93.56 220 GLN A O 1
ATOM 1746 N N . GLN A 1 221 ? 14.023 7.376 -11.521 1.00 94.19 221 GLN A N 1
ATOM 1747 C CA . GLN A 1 221 ? 12.896 7.968 -10.794 1.00 94.19 221 GLN A CA 1
ATOM 1748 C C . GLN A 1 221 ? 11.696 7.017 -10.740 1.00 94.19 221 GLN A C 1
ATOM 1750 O O . GLN A 1 221 ? 11.126 6.811 -9.672 1.00 94.19 221 GLN A O 1
ATOM 1755 N N . ALA A 1 222 ? 11.339 6.390 -11.864 1.00 94.50 222 ALA A N 1
ATOM 1756 C CA . ALA A 1 222 ? 10.270 5.399 -11.910 1.00 94.50 222 ALA A CA 1
ATOM 1757 C C . ALA A 1 222 ? 10.557 4.205 -10.986 1.00 94.50 222 ALA A C 1
ATOM 1759 O O . ALA A 1 222 ? 9.667 3.756 -10.267 1.00 94.50 222 ALA A O 1
ATOM 1760 N N . GLN A 1 223 ? 11.802 3.725 -10.949 1.00 94.38 223 GLN A N 1
ATOM 1761 C CA . GLN A 1 223 ? 12.214 2.681 -10.012 1.00 94.38 223 GLN A CA 1
ATOM 1762 C C . GLN A 1 223 ? 12.047 3.137 -8.554 1.00 94.38 223 GLN A C 1
ATOM 1764 O O . GLN A 1 223 ? 11.421 2.428 -7.768 1.00 94.38 223 GLN A O 1
ATOM 1769 N N . SER A 1 224 ? 12.513 4.338 -8.203 1.00 92.00 224 SER A N 1
ATOM 1770 C CA . SER A 1 224 ? 12.353 4.883 -6.851 1.00 92.00 224 SER A CA 1
ATOM 1771 C C . SER A 1 224 ? 10.883 5.060 -6.457 1.00 92.00 224 SER A C 1
ATOM 1773 O O . SER A 1 224 ? 10.531 4.819 -5.305 1.00 92.00 224 SER A O 1
ATOM 1775 N N . LEU A 1 225 ? 9.998 5.426 -7.392 1.00 91.81 225 LEU A N 1
ATOM 1776 C CA . LEU A 1 225 ? 8.553 5.494 -7.138 1.00 91.81 225 LEU A CA 1
ATOM 1777 C C . LEU A 1 225 ? 7.971 4.109 -6.816 1.00 91.81 225 LEU A C 1
ATOM 1779 O O . LEU A 1 225 ? 7.225 3.967 -5.841 1.00 91.81 225 LEU A O 1
ATOM 1783 N N . ALA A 1 226 ? 8.353 3.082 -7.578 1.00 93.00 226 ALA A N 1
ATOM 1784 C CA . ALA A 1 226 ? 7.936 1.706 -7.323 1.00 93.00 226 ALA A CA 1
ATOM 1785 C C . ALA A 1 226 ? 8.417 1.213 -5.945 1.00 93.00 226 ALA A C 1
ATOM 1787 O O . ALA A 1 226 ? 7.615 0.723 -5.144 1.00 93.00 226 ALA A O 1
ATOM 1788 N N . GLU A 1 227 ? 9.700 1.402 -5.632 1.00 91.12 227 GLU A N 1
ATOM 1789 C CA . GLU A 1 227 ? 10.297 1.056 -4.334 1.00 91.12 227 GLU A CA 1
ATOM 1790 C C . GLU A 1 227 ? 9.627 1.813 -3.182 1.00 91.12 227 GLU A C 1
ATOM 1792 O O . GLU A 1 227 ? 9.304 1.223 -2.149 1.00 91.12 227 GLU A O 1
ATOM 1797 N N . SER A 1 228 ? 9.337 3.104 -3.371 1.00 88.94 228 SER A N 1
ATOM 1798 C CA . SER A 1 228 ? 8.703 3.931 -2.343 1.00 88.94 228 SER A CA 1
ATOM 1799 C C . SER A 1 228 ? 7.320 3.419 -1.946 1.00 88.94 228 SER A C 1
ATOM 1801 O O . SER A 1 228 ? 6.980 3.467 -0.768 1.00 88.94 228 SER A O 1
ATOM 1803 N N . SER A 1 229 ? 6.557 2.859 -2.890 1.00 88.75 229 SER A N 1
ATOM 1804 C CA . SER A 1 229 ? 5.235 2.286 -2.613 1.00 88.75 229 SER A CA 1
ATOM 1805 C C . SER A 1 229 ? 5.328 1.006 -1.773 1.00 88.75 229 SER A C 1
ATOM 1807 O O . SER A 1 229 ? 4.477 0.763 -0.916 1.00 88.75 229 SER A O 1
ATOM 1809 N N . ILE A 1 230 ? 6.375 0.198 -1.980 1.00 89.38 230 ILE A N 1
ATOM 1810 C CA . ILE A 1 230 ? 6.653 -0.998 -1.166 1.00 89.38 230 ILE A CA 1
ATOM 1811 C C . ILE A 1 230 ? 7.033 -0.574 0.254 1.00 89.38 230 ILE A C 1
ATOM 1813 O O . ILE A 1 230 ? 6.459 -1.069 1.223 1.00 89.38 230 ILE A O 1
ATOM 1817 N N . VAL A 1 231 ? 7.952 0.388 0.376 1.00 86.62 231 VAL A N 1
ATOM 1818 C CA . VAL A 1 231 ? 8.385 0.938 1.668 1.00 86.62 231 VAL A CA 1
ATOM 1819 C C . VAL A 1 231 ? 7.215 1.565 2.422 1.00 86.62 231 VAL A C 1
ATOM 1821 O O . VAL A 1 231 ? 7.072 1.349 3.621 1.00 86.62 231 VAL A O 1
ATOM 1824 N N . GLU A 1 232 ? 6.352 2.311 1.730 1.00 85.56 232 GLU A N 1
ATOM 1825 C CA . GLU A 1 232 ? 5.147 2.898 2.312 1.00 85.56 232 GLU A CA 1
ATOM 1826 C C . GLU A 1 232 ? 4.235 1.817 2.898 1.00 85.56 232 GLU A C 1
ATOM 1828 O O . GLU A 1 232 ? 3.781 1.940 4.033 1.00 85.56 232 GLU A O 1
ATOM 1833 N N . PHE A 1 233 ? 3.992 0.735 2.155 1.00 85.88 233 PHE A N 1
ATOM 1834 C CA . PHE A 1 233 ? 3.200 -0.386 2.651 1.00 85.88 233 PHE A CA 1
ATOM 1835 C C . PHE A 1 233 ? 3.830 -1.043 3.882 1.00 85.88 233 PHE A C 1
ATOM 1837 O O . PHE A 1 233 ? 3.132 -1.273 4.868 1.00 85.88 233 PHE A O 1
ATOM 1844 N N . MET A 1 234 ? 5.134 -1.320 3.862 1.00 84.94 234 MET A N 1
ATOM 1845 C CA . MET A 1 234 ? 5.826 -1.924 5.006 1.00 84.94 234 MET A CA 1
ATOM 1846 C C . MET A 1 234 ? 5.757 -1.028 6.243 1.00 84.94 234 MET A C 1
ATOM 1848 O O . MET A 1 234 ? 5.345 -1.496 7.301 1.00 84.94 234 MET A O 1
ATOM 1852 N N . ASN A 1 235 ? 6.064 0.265 6.095 1.00 81.00 235 ASN A N 1
ATOM 1853 C CA . ASN A 1 235 ? 6.010 1.238 7.187 1.00 81.00 235 ASN A CA 1
ATOM 1854 C C . ASN A 1 235 ? 4.618 1.343 7.792 1.00 81.00 235 ASN A C 1
ATOM 1856 O O . ASN A 1 235 ? 4.489 1.241 9.008 1.00 81.00 235 ASN A O 1
ATOM 1860 N N . THR A 1 236 ? 3.577 1.480 6.963 1.00 80.31 236 THR A N 1
ATOM 1861 C CA . THR A 1 236 ? 2.201 1.546 7.468 1.00 80.31 236 THR A CA 1
ATOM 1862 C C . THR A 1 236 ? 1.878 0.315 8.323 1.00 80.31 236 THR A C 1
ATOM 1864 O O . THR A 1 236 ? 1.324 0.459 9.406 1.00 80.31 236 THR A O 1
ATOM 1867 N N . ASN A 1 237 ? 2.256 -0.892 7.891 1.00 81.25 237 ASN A N 1
ATOM 1868 C CA . ASN A 1 237 ? 1.959 -2.109 8.654 1.00 81.25 237 ASN A CA 1
ATOM 1869 C C . ASN A 1 237 ? 2.827 -2.271 9.916 1.00 81.25 237 ASN A C 1
ATOM 1871 O O . ASN A 1 237 ? 2.331 -2.787 10.916 1.00 81.25 237 ASN A O 1
ATOM 1875 N N . ILE A 1 238 ? 4.091 -1.830 9.890 1.00 78.62 238 ILE A N 1
ATOM 1876 C CA . ILE A 1 238 ? 4.970 -1.807 11.071 1.00 78.62 238 ILE A CA 1
ATOM 1877 C C . ILE A 1 238 ? 4.411 -0.859 12.128 1.00 78.62 238 ILE A C 1
ATOM 1879 O O . ILE A 1 238 ? 4.267 -1.250 13.282 1.00 78.62 238 ILE A O 1
ATOM 1883 N N . GLN A 1 239 ? 4.063 0.362 11.733 1.00 75.81 239 GLN A N 1
ATOM 1884 C CA . GLN A 1 239 ? 3.564 1.366 12.666 1.00 75.81 239 GLN A CA 1
ATOM 1885 C C . GLN A 1 239 ? 2.203 0.978 13.237 1.00 75.81 239 GLN A C 1
ATOM 1887 O O . GLN A 1 239 ? 1.984 1.108 14.437 1.00 75.81 239 GLN A O 1
ATOM 1892 N N . VAL A 1 240 ? 1.307 0.433 12.407 1.00 76.00 240 VAL A N 1
ATOM 1893 C CA . VAL A 1 240 ? 0.023 -0.090 12.887 1.00 76.00 240 VAL A CA 1
ATOM 1894 C C . VAL A 1 240 ? 0.224 -1.214 13.912 1.00 76.00 240 VAL A C 1
ATOM 1896 O O . VAL A 1 240 ? -0.440 -1.204 14.937 1.00 76.00 240 VAL A O 1
ATOM 1899 N N . GLU A 1 241 ? 1.157 -2.148 13.701 1.00 75.50 241 GLU A N 1
ATOM 1900 C CA . GLU A 1 241 ? 1.461 -3.186 14.705 1.00 75.50 241 GLU A CA 1
ATOM 1901 C C . GLU A 1 241 ? 2.032 -2.581 15.997 1.00 75.50 241 GLU A C 1
ATOM 1903 O O . GLU A 1 241 ? 1.675 -2.991 17.097 1.00 75.50 241 GLU A O 1
ATOM 1908 N N . GLN A 1 242 ? 2.907 -1.580 15.881 1.00 69.00 242 GLN A N 1
ATOM 1909 C CA . GLN A 1 242 ? 3.486 -0.903 17.041 1.00 69.00 242 GLN A CA 1
ATOM 1910 C C . GLN A 1 242 ? 2.446 -0.103 17.833 1.00 69.00 242 GLN A C 1
ATOM 1912 O O . GLN A 1 242 ? 2.652 0.104 19.028 1.00 69.00 242 GLN A O 1
ATOM 1917 N N . THR A 1 243 ? 1.310 0.253 17.215 1.00 63.50 243 THR A N 1
ATOM 1918 C CA . THR A 1 243 ? 0.226 1.047 17.818 1.00 63.50 243 THR A CA 1
ATOM 1919 C C . THR A 1 243 ? -0.424 0.401 19.043 1.00 63.50 243 THR A C 1
ATOM 1921 O O . THR A 1 243 ? -0.964 1.106 19.900 1.00 63.50 243 THR A O 1
ATOM 1924 N N . ASP A 1 244 ? -0.224 -0.900 19.258 1.00 53.69 244 ASP A N 1
ATOM 1925 C CA . ASP A 1 244 ? -0.604 -1.575 20.503 1.00 53.69 244 ASP A CA 1
ATOM 1926 C C . ASP A 1 244 ? 0.229 -1.134 21.732 1.00 53.69 244 ASP A C 1
ATOM 1928 O O . ASP A 1 244 ? -0.200 -1.359 22.860 1.00 53.69 244 ASP A O 1
ATOM 1932 N N . SER A 1 245 ? 1.371 -0.453 21.549 1.00 45.34 245 SER A N 1
ATOM 1933 C CA . SER A 1 245 ? 2.368 -0.163 22.606 1.00 45.34 245 SER A CA 1
ATOM 1934 C C . SER A 1 245 ? 2.761 1.319 22.792 1.00 45.34 245 SER A C 1
ATOM 1936 O O . SER A 1 245 ? 3.779 1.621 23.409 1.00 45.34 245 SER A O 1
ATOM 1938 N N . ILE A 1 246 ? 1.977 2.254 22.258 1.00 49.03 246 ILE A N 1
ATOM 1939 C CA . ILE A 1 246 ? 2.421 3.625 21.950 1.00 49.03 246 ILE A CA 1
ATOM 1940 C C . ILE A 1 246 ? 2.281 4.660 23.093 1.00 49.03 246 ILE A C 1
ATOM 1942 O O . ILE A 1 246 ? 1.298 4.655 23.829 1.00 49.03 246 ILE A O 1
ATOM 1946 N N . GLY A 1 247 ? 3.251 5.589 23.178 1.00 46.03 247 GLY A N 1
ATOM 1947 C CA . GLY A 1 247 ? 3.267 6.772 24.058 1.00 46.03 247 GLY A CA 1
ATOM 1948 C C . GLY A 1 247 ? 2.763 8.085 23.414 1.00 46.03 247 GLY A C 1
ATOM 1949 O O . GLY A 1 247 ? 2.349 8.125 22.261 1.00 46.03 247 GLY A O 1
ATOM 1950 N N . ALA A 1 248 ? 2.839 9.192 24.163 1.00 44.88 248 ALA A N 1
ATOM 1951 C CA . ALA A 1 248 ? 2.100 10.448 23.932 1.00 44.88 248 ALA A CA 1
ATOM 1952 C C . ALA A 1 248 ? 2.226 11.141 22.547 1.00 44.88 248 ALA A C 1
ATOM 1954 O O . ALA A 1 248 ? 1.323 11.872 22.154 1.00 44.88 248 ALA A O 1
ATOM 1955 N N . VAL A 1 249 ? 3.312 10.943 21.788 1.00 43.84 249 VAL A N 1
ATOM 1956 C CA . VAL A 1 249 ? 3.554 11.667 20.512 1.00 43.84 249 VAL A CA 1
ATOM 1957 C C . VAL A 1 249 ? 2.682 11.147 19.365 1.00 43.84 249 VAL A C 1
ATOM 1959 O O . VAL A 1 249 ? 2.237 11.901 18.502 1.00 43.84 249 VAL A O 1
ATOM 1962 N N . GLU A 1 250 ? 2.440 9.845 19.329 1.00 52.12 250 GLU A N 1
ATOM 1963 C CA . GLU A 1 250 ? 1.585 9.219 18.317 1.00 52.12 250 GLU A CA 1
ATOM 1964 C C . GLU A 1 250 ? 0.108 9.309 18.730 1.00 52.12 250 GLU A C 1
ATOM 1966 O O . GLU A 1 250 ? -0.768 9.316 17.869 1.00 52.12 250 GLU A O 1
ATOM 1971 N N . GLU A 1 251 ? -0.163 9.486 20.026 1.00 55.19 251 GLU A N 1
ATOM 1972 C CA . GLU A 1 251 ? -1.477 9.851 20.552 1.00 55.19 251 GLU A CA 1
ATOM 1973 C C . GLU A 1 251 ? -1.933 11.214 20.018 1.00 55.19 251 GLU A C 1
ATOM 1975 O O . GLU A 1 251 ? -3.018 11.289 19.460 1.00 55.19 251 GLU A O 1
ATOM 1980 N N . GLU A 1 252 ? -1.071 12.238 20.026 1.00 56.69 252 GLU A N 1
ATOM 1981 C CA . GLU A 1 252 ? -1.348 13.553 19.413 1.00 56.69 252 GLU A CA 1
ATOM 1982 C C . GLU A 1 252 ? -1.638 13.445 17.896 1.00 56.69 252 GLU A C 1
ATOM 1984 O O . GLU A 1 252 ? -2.482 14.150 17.332 1.00 56.69 252 GLU A O 1
ATOM 1989 N N . GLN A 1 253 ? -0.957 12.531 17.195 1.00 55.66 253 GLN A N 1
ATOM 1990 C CA . GLN A 1 253 ? -1.179 12.302 15.762 1.00 55.66 253 GLN A CA 1
ATOM 1991 C C . GLN A 1 253 ? -2.485 11.553 15.484 1.00 55.66 253 GLN A C 1
ATOM 1993 O O . GLN A 1 253 ? -3.166 11.864 14.505 1.00 55.66 253 GLN A O 1
ATOM 1998 N N . LEU A 1 254 ? -2.853 10.601 16.343 1.00 57.22 254 LEU A N 1
ATOM 1999 C CA . LEU A 1 254 ? -4.160 9.950 16.319 1.00 57.22 254 LEU A CA 1
ATOM 2000 C C . LEU A 1 254 ? -5.263 10.928 16.740 1.00 57.22 254 LEU A C 1
ATOM 2002 O O . LEU A 1 254 ? -6.334 10.896 16.149 1.00 57.22 254 LEU A O 1
ATOM 2006 N N . GLU A 1 255 ? -4.998 11.858 17.658 1.00 57.84 255 GLU A N 1
ATOM 2007 C CA . GLU A 1 255 ? -5.923 12.919 18.064 1.00 57.84 255 GLU A CA 1
ATOM 2008 C C . GLU A 1 255 ? -6.235 13.893 16.919 1.00 57.84 255 GLU A C 1
ATOM 2010 O O . GLU A 1 255 ? -7.358 14.377 16.787 1.00 57.84 255 GLU A O 1
ATOM 2015 N N . ARG A 1 256 ? -5.303 14.122 15.990 1.00 56.28 256 ARG A N 1
ATOM 2016 C CA . ARG A 1 256 ? -5.620 14.834 14.736 1.00 56.28 256 ARG A CA 1
ATOM 2017 C C . ARG A 1 256 ? -6.645 14.088 13.872 1.00 56.28 256 ARG A C 1
ATOM 2019 O O . ARG A 1 256 ? -7.406 14.727 13.155 1.00 56.28 256 ARG A O 1
ATOM 2026 N N . ILE A 1 257 ? -6.702 12.760 13.988 1.00 54.44 257 ILE A N 1
ATOM 2027 C CA . ILE A 1 257 ? -7.732 11.876 13.411 1.00 54.44 257 ILE A CA 1
ATOM 2028 C C . ILE A 1 257 ? -8.969 11.812 14.343 1.00 54.44 257 ILE A C 1
ATOM 2030 O O . ILE A 1 257 ? -9.925 11.119 14.041 1.00 54.44 257 ILE A O 1
ATOM 2034 N N . THR A 1 258 ? -9.013 12.508 15.484 1.00 52.09 258 THR A N 1
ATOM 2035 C CA . THR A 1 258 ? -10.172 12.482 16.410 1.00 52.09 258 THR A CA 1
ATOM 2036 C C . THR A 1 258 ? -11.139 13.661 16.276 1.00 52.09 258 THR A C 1
ATOM 2038 O O . THR A 1 258 ? -12.183 13.698 16.921 1.00 52.09 258 THR A O 1
ATOM 2041 N N . TYR A 1 259 ? -10.891 14.616 15.379 1.00 50.75 259 TYR A N 1
ATOM 2042 C CA . TYR A 1 259 ? -11.808 15.748 15.168 1.00 50.75 259 TYR A CA 1
ATOM 2043 C C . TYR A 1 259 ? -13.080 15.386 14.362 1.00 50.75 259 TYR A C 1
ATOM 2045 O O . TYR A 1 259 ? -13.681 16.256 13.733 1.00 50.75 259 TYR A O 1
ATOM 2053 N N . PHE A 1 260 ? -13.535 14.125 14.392 1.00 52.50 260 PHE A N 1
ATOM 2054 C CA . PHE A 1 260 ? -14.647 13.622 13.564 1.00 52.50 260 PHE A CA 1
ATOM 2055 C C . PHE A 1 260 ? -16.023 13.606 14.218 1.00 52.50 260 PHE A C 1
ATOM 2057 O O . PHE A 1 260 ? -16.963 13.074 13.635 1.00 52.50 260 PHE A O 1
ATOM 2064 N N . ASP A 1 261 ? -16.185 14.196 15.398 1.00 47.62 261 ASP A N 1
ATOM 2065 C CA . ASP A 1 261 ? -17.507 14.216 16.037 1.00 47.62 261 ASP A CA 1
ATOM 2066 C C . ASP A 1 261 ? -17.715 15.390 16.999 1.00 47.62 261 ASP A C 1
ATOM 2068 O O . ASP A 1 261 ? -18.501 15.320 17.938 1.00 47.62 261 ASP A O 1
ATOM 2072 N N . ALA A 1 262 ? -17.010 16.501 16.787 1.00 40.41 262 ALA A N 1
ATOM 2073 C CA . ALA A 1 262 ? -17.156 17.688 17.627 1.00 40.41 262 ALA A CA 1
ATOM 2074 C C . ALA A 1 262 ? -18.235 18.643 17.089 1.00 40.41 262 ALA A C 1
ATOM 2076 O O . ALA A 1 262 ? -17.966 19.831 16.931 1.00 40.41 262 ALA A O 1
ATOM 2077 N N . GLY A 1 263 ? -19.425 18.136 16.734 1.00 41.78 263 GLY A N 1
ATOM 2078 C CA . GLY A 1 263 ? -20.629 18.947 16.466 1.00 41.78 263 GLY A CA 1
ATOM 2079 C C . GLY A 1 263 ? -20.514 20.053 15.401 1.00 41.78 263 GLY A C 1
ATOM 2080 O O . GLY A 1 263 ? -21.417 20.876 15.267 1.00 41.78 263 GLY A O 1
ATOM 2081 N N . LYS A 1 264 ? -19.418 20.107 14.640 1.00 45.81 264 LYS A N 1
ATOM 2082 C CA . LYS A 1 264 ? -19.219 21.043 13.538 1.00 45.81 264 LYS A CA 1
ATOM 2083 C C . LYS A 1 264 ? -19.591 20.322 12.254 1.00 45.81 264 LYS A C 1
ATOM 2085 O O . LYS A 1 264 ? -19.087 19.232 11.998 1.00 45.81 264 LYS A O 1
ATOM 2090 N N . LYS A 1 265 ? -20.443 20.950 11.439 1.00 41.97 265 LYS A N 1
ATOM 2091 C CA . LYS A 1 265 ? -20.642 20.596 10.026 1.00 41.97 265 LYS A CA 1
ATOM 2092 C C . LYS A 1 265 ? -19.317 20.801 9.281 1.00 41.97 265 LYS A C 1
ATOM 2094 O O . LYS A 1 265 ? -19.118 21.828 8.645 1.00 41.97 265 LYS A O 1
ATOM 2099 N N . SER A 1 266 ? -18.383 19.877 9.452 1.00 52.00 266 SER A N 1
ATOM 2100 C CA . SER A 1 266 ? -17.242 19.722 8.562 1.00 52.00 266 SER A CA 1
ATOM 2101 C C . SER A 1 266 ? -17.749 18.972 7.340 1.00 52.00 266 SER A C 1
ATOM 2103 O O . SER A 1 266 ? -18.492 17.998 7.491 1.00 52.00 266 SER A O 1
ATOM 2105 N N . ASP A 1 267 ? -17.393 19.435 6.146 1.00 60.06 267 ASP A N 1
ATOM 2106 C CA . ASP A 1 267 ? -17.687 18.688 4.932 1.00 60.06 267 ASP A CA 1
ATOM 2107 C C . ASP A 1 267 ? -17.049 17.287 5.042 1.00 60.06 267 ASP A C 1
ATOM 2109 O O . ASP A 1 267 ? -15.976 17.100 5.636 1.00 60.06 267 ASP A O 1
ATOM 2113 N N . VAL A 1 268 ? -17.723 16.272 4.504 1.00 60.44 268 VAL A N 1
ATOM 2114 C CA . VAL A 1 268 ? -17.185 14.904 4.443 1.00 60.44 268 VAL A CA 1
ATOM 2115 C C . VAL A 1 268 ? -15.878 14.907 3.645 1.00 60.44 268 VAL A C 1
ATOM 2117 O O . VAL A 1 268 ? -14.960 14.145 3.952 1.00 60.44 268 VAL A O 1
ATOM 2120 N N . GLU A 1 269 ? -15.758 15.807 2.669 1.00 63.06 269 GLU A N 1
ATOM 2121 C CA . GLU A 1 269 ? -14.551 15.978 1.866 1.00 63.06 269 GLU A CA 1
ATOM 2122 C C . GLU A 1 269 ? -13.376 16.565 2.672 1.00 63.06 269 GLU A C 1
ATOM 2124 O O . GLU A 1 269 ? -12.264 16.031 2.618 1.00 63.06 269 GLU A O 1
ATOM 2129 N N . ASP A 1 270 ? -13.626 17.576 3.511 1.00 70.25 270 ASP A N 1
ATOM 2130 C CA . ASP A 1 270 ? -12.617 18.152 4.414 1.00 70.25 270 ASP A CA 1
ATOM 2131 C C . ASP A 1 270 ? -12.134 17.127 5.445 1.00 70.25 270 ASP A C 1
ATOM 2133 O O . ASP A 1 270 ? -10.937 16.988 5.710 1.00 70.25 270 ASP A O 1
ATOM 2137 N N . THR A 1 271 ? -13.076 16.353 5.980 1.00 67.44 271 THR A N 1
ATOM 2138 C CA . THR A 1 271 ? -12.835 15.248 6.913 1.00 67.44 271 THR A CA 1
ATOM 2139 C C . THR A 1 271 ? -11.934 14.187 6.282 1.00 67.44 271 THR A C 1
ATOM 2141 O O . THR A 1 271 ? -10.886 13.836 6.829 1.00 67.44 271 THR A O 1
ATOM 2144 N N . ARG A 1 272 ? -12.291 13.718 5.082 1.00 72.56 272 ARG A N 1
ATOM 2145 C CA . ARG A 1 272 ? -11.509 12.741 4.319 1.00 72.56 272 ARG A CA 1
ATOM 2146 C C . ARG A 1 272 ? -10.081 13.224 4.080 1.00 72.56 272 ARG A C 1
ATOM 2148 O O . ARG A 1 272 ? -9.133 12.457 4.266 1.00 72.56 272 ARG A O 1
ATOM 2155 N N . LYS A 1 273 ? -9.921 14.494 3.700 1.00 78.38 273 LYS A N 1
ATOM 2156 C CA . LYS A 1 273 ? -8.615 15.106 3.442 1.00 78.38 273 LYS A CA 1
ATOM 2157 C C . LYS A 1 273 ? -7.747 15.152 4.700 1.00 78.38 273 LYS A C 1
ATOM 2159 O O . LYS A 1 273 ? -6.588 14.752 4.640 1.00 78.38 273 LYS A O 1
ATOM 2164 N N . GLN A 1 274 ? -8.310 15.545 5.843 1.00 72.94 274 GLN A N 1
ATOM 2165 C CA . GLN A 1 274 ? -7.588 15.573 7.121 1.00 72.94 274 GLN A CA 1
ATOM 2166 C C . GLN A 1 274 ? -7.087 14.182 7.536 1.00 72.94 274 GLN A C 1
ATOM 2168 O O . GLN A 1 274 ? -5.930 14.037 7.932 1.00 72.94 274 GLN A O 1
ATOM 2173 N N . ILE A 1 275 ? -7.913 13.139 7.382 1.00 72.69 275 ILE A N 1
ATOM 2174 C CA . ILE A 1 275 ? -7.493 11.751 7.653 1.00 72.69 275 ILE A CA 1
ATOM 2175 C C . ILE A 1 275 ? -6.382 11.331 6.697 1.00 72.69 275 ILE A C 1
ATOM 2177 O O . ILE A 1 275 ? -5.383 10.755 7.124 1.00 72.69 275 ILE A O 1
ATOM 2181 N N . SER A 1 276 ? -6.541 11.619 5.405 1.00 81.06 276 SER A N 1
ATOM 2182 C CA . SER A 1 276 ? -5.548 11.295 4.379 1.00 81.06 276 SER A CA 1
ATOM 2183 C C . SER A 1 276 ? -4.192 11.939 4.700 1.00 81.06 276 SER A C 1
ATOM 2185 O O . SER A 1 276 ? -3.156 11.267 4.691 1.00 81.06 276 SER A O 1
ATOM 2187 N N . GLU A 1 277 ? -4.192 13.215 5.097 1.00 80.38 277 GLU A N 1
ATOM 2188 C CA . GLU A 1 277 ? -2.999 13.951 5.523 1.00 80.38 277 GLU A CA 1
ATOM 2189 C C . GLU A 1 277 ? -2.373 13.366 6.796 1.00 80.38 277 GLU A C 1
ATOM 2191 O O . GLU A 1 277 ? -1.149 13.180 6.847 1.00 80.38 277 GLU A O 1
ATOM 2196 N N . ALA A 1 278 ? -3.186 13.012 7.793 1.00 74.50 278 ALA A N 1
ATOM 2197 C CA . ALA A 1 278 ? -2.721 12.388 9.026 1.00 74.50 278 ALA A CA 1
ATOM 2198 C C . ALA A 1 278 ? -2.087 11.012 8.767 1.00 74.50 278 ALA A C 1
ATOM 2200 O O . ALA A 1 278 ? -0.958 10.777 9.194 1.00 74.50 278 ALA A O 1
ATOM 2201 N N . ILE A 1 279 ? -2.735 10.145 7.978 1.00 76.62 279 ILE A N 1
ATOM 2202 C CA . ILE A 1 279 ? -2.181 8.843 7.566 1.00 76.62 279 ILE A CA 1
ATOM 2203 C C . ILE A 1 279 ? -0.881 9.038 6.780 1.00 76.62 279 ILE A C 1
ATOM 2205 O O . ILE A 1 279 ? 0.073 8.274 6.951 1.00 76.62 279 ILE A O 1
ATOM 2209 N N . SER A 1 280 ? -0.815 10.059 5.921 1.00 81.00 280 SER A N 1
ATOM 2210 C CA . SER A 1 280 ? 0.403 10.360 5.169 1.00 81.00 280 SER A CA 1
ATOM 2211 C C . SER A 1 280 ? 1.549 10.773 6.096 1.00 81.00 280 SER A C 1
ATOM 2213 O O . SER A 1 280 ? 2.675 10.309 5.922 1.00 81.00 280 SER A O 1
ATOM 2215 N N . THR A 1 281 ? 1.267 11.591 7.110 1.00 77.31 281 THR A N 1
ATOM 2216 C CA . THR A 1 281 ? 2.251 12.057 8.095 1.00 77.31 281 THR A CA 1
ATOM 2217 C C . THR A 1 281 ? 2.728 10.899 8.959 1.00 77.31 281 THR A C 1
ATOM 2219 O O . THR A 1 281 ? 3.936 10.682 9.066 1.00 77.31 281 THR A O 1
ATOM 2222 N N . PHE A 1 282 ? 1.781 10.104 9.463 1.00 73.12 282 PHE A N 1
ATOM 2223 C CA . PHE A 1 282 ? 2.023 8.864 10.190 1.00 73.12 282 PHE A CA 1
ATOM 2224 C C . PHE A 1 282 ? 2.940 7.941 9.385 1.00 73.12 282 PHE A C 1
ATOM 2226 O O . PHE A 1 282 ? 4.034 7.620 9.822 1.00 73.12 282 PHE A O 1
ATOM 2233 N N . THR A 1 283 ? 2.603 7.641 8.131 1.00 72.94 283 THR A N 1
ATOM 2234 C CA . THR A 1 283 ? 3.409 6.735 7.295 1.00 72.94 283 THR A CA 1
ATOM 2235 C C . THR A 1 283 ? 4.818 7.273 6.999 1.00 72.94 283 THR A C 1
ATOM 2237 O O . THR A 1 283 ? 5.769 6.508 6.812 1.00 72.94 283 THR A O 1
ATOM 2240 N N . ARG A 1 284 ? 4.982 8.600 6.925 1.00 72.50 284 ARG A N 1
ATOM 2241 C CA . ARG A 1 284 ? 6.272 9.240 6.629 1.00 72.50 284 ARG A CA 1
ATOM 2242 C C . ARG A 1 284 ? 7.212 9.271 7.832 1.00 72.50 284 ARG A C 1
ATOM 2244 O O . ARG A 1 284 ? 8.421 9.190 7.610 1.00 72.50 284 ARG A O 1
ATOM 2251 N N . SER A 1 285 ? 6.698 9.370 9.058 1.00 67.56 285 SER A N 1
ATOM 2252 C CA . SER A 1 285 ? 7.526 9.395 10.274 1.00 67.56 285 SER A CA 1
ATOM 2253 C C . SER A 1 285 ? 8.259 8.065 10.514 1.00 67.56 285 SER A C 1
ATOM 2255 O O . SER A 1 285 ? 9.353 8.062 11.071 1.00 67.56 285 SER A O 1
ATOM 2257 N N . GLY A 1 286 ? 7.741 6.948 9.991 1.00 59.66 286 GLY A N 1
ATOM 2258 C CA . GLY A 1 286 ? 8.336 5.610 10.112 1.00 59.66 286 GLY A CA 1
ATOM 2259 C C . GLY A 1 286 ? 9.494 5.307 9.157 1.00 59.66 286 GLY A C 1
ATOM 2260 O O . GLY A 1 286 ? 10.059 4.220 9.199 1.00 59.66 286 GLY A O 1
ATOM 2261 N N . ARG A 1 287 ? 9.896 6.238 8.280 1.00 54.56 287 ARG A N 1
ATOM 2262 C CA . ARG A 1 287 ? 10.869 5.963 7.201 1.00 54.56 287 ARG A CA 1
ATOM 2263 C C . ARG A 1 287 ? 12.244 5.452 7.650 1.00 54.56 287 ARG A C 1
ATOM 2265 O O . ARG A 1 287 ? 12.923 4.827 6.839 1.00 54.56 287 ARG A O 1
ATOM 2272 N N . ALA A 1 288 ? 12.648 5.677 8.900 1.00 49.78 288 ALA A N 1
ATOM 2273 C CA . ALA A 1 288 ? 13.941 5.223 9.413 1.00 49.78 288 ALA A CA 1
ATOM 2274 C C . ALA A 1 288 ? 14.037 3.691 9.604 1.00 49.78 288 ALA A C 1
ATOM 2276 O O . ALA A 1 288 ? 15.141 3.152 9.562 1.00 49.78 288 ALA A O 1
ATOM 2277 N N . THR A 1 289 ? 12.922 2.964 9.778 1.00 55.31 289 THR A N 1
ATOM 2278 C CA . THR A 1 289 ? 12.938 1.513 10.071 1.00 55.31 289 THR A CA 1
ATOM 2279 C C . THR A 1 289 ? 12.884 0.613 8.828 1.00 55.31 289 THR A C 1
ATOM 2281 O O . THR A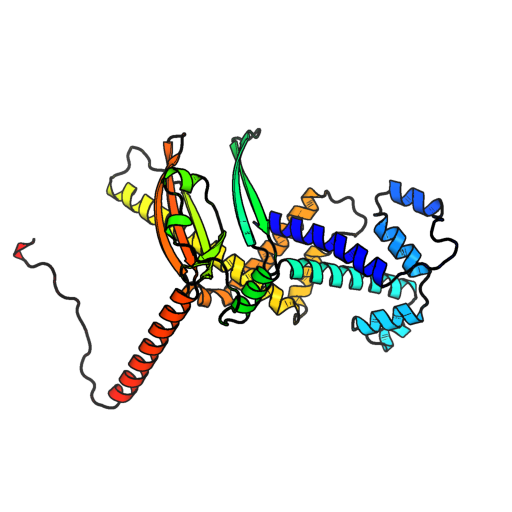 1 289 ? 13.520 -0.444 8.838 1.00 55.31 289 THR A O 1
ATOM 2284 N N . ALA A 1 290 ? 12.215 1.022 7.740 1.00 53.06 290 ALA A N 1
ATOM 2285 C CA . ALA A 1 290 ? 12.053 0.193 6.530 1.00 53.06 290 ALA A CA 1
ATOM 2286 C C . ALA A 1 290 ? 13.177 0.289 5.482 1.00 53.06 290 ALA A C 1
ATOM 2288 O O . ALA A 1 290 ? 13.181 -0.491 4.530 1.00 53.06 290 ALA A O 1
ATOM 2289 N N . GLN A 1 291 ? 14.171 1.177 5.629 1.00 54.62 291 GLN A N 1
ATOM 2290 C CA . GLN A 1 291 ? 15.332 1.198 4.714 1.00 54.62 291 GLN A CA 1
ATOM 2291 C C . GLN A 1 291 ? 16.096 -0.142 4.688 1.00 54.62 291 GLN A C 1
ATOM 2293 O O . GLN A 1 291 ? 16.710 -0.479 3.678 1.00 54.62 291 GLN A O 1
ATOM 2298 N N . GLY A 1 292 ? 16.019 -0.940 5.762 1.00 54.19 292 GLY A N 1
ATOM 2299 C CA . GLY A 1 292 ? 16.568 -2.300 5.809 1.00 54.19 292 GLY A CA 1
ATOM 2300 C C . GLY A 1 292 ? 15.769 -3.352 5.023 1.00 54.19 292 GLY A C 1
ATOM 2301 O O . GLY A 1 292 ? 16.331 -4.393 4.690 1.00 54.19 292 GLY A O 1
ATOM 2302 N N . ASP A 1 293 ? 14.503 -3.084 4.687 1.00 59.81 293 ASP A N 1
ATOM 2303 C CA . ASP A 1 293 ? 13.571 -4.068 4.112 1.00 59.81 293 ASP A CA 1
ATOM 2304 C C . ASP A 1 293 ? 13.494 -4.008 2.571 1.00 59.81 293 ASP A C 1
ATOM 2306 O O . ASP A 1 293 ? 12.987 -4.933 1.928 1.00 59.81 293 ASP A O 1
ATOM 2310 N N . LEU A 1 294 ? 14.123 -2.994 1.953 1.00 67.88 294 LEU A N 1
ATOM 2311 C CA . LEU A 1 294 ? 14.371 -2.940 0.503 1.00 67.88 294 LEU A CA 1
ATOM 2312 C C . LEU A 1 294 ? 15.252 -4.096 -0.001 1.00 67.88 294 LEU A C 1
ATOM 2314 O O . LEU A 1 294 ? 15.286 -4.364 -1.199 1.00 67.88 294 LEU A O 1
ATOM 2318 N N . ARG A 1 295 ? 15.927 -4.831 0.892 1.00 74.81 295 ARG A N 1
ATOM 2319 C CA . ARG A 1 295 ? 16.758 -5.999 0.552 1.00 74.81 295 ARG A CA 1
ATOM 2320 C C . ARG A 1 295 ? 16.005 -7.105 -0.186 1.00 74.81 295 ARG A C 1
ATOM 2322 O O . ARG A 1 295 ? 16.622 -7.852 -0.931 1.00 74.81 295 ARG A O 1
ATOM 2329 N N . GLY A 1 296 ? 14.688 -7.202 0.004 1.00 83.06 296 GLY A N 1
ATOM 2330 C CA . GLY A 1 296 ? 13.859 -8.165 -0.724 1.00 83.06 296 GLY A CA 1
ATOM 2331 C C . GLY A 1 296 ? 13.396 -7.691 -2.102 1.00 83.06 296 GLY A C 1
ATOM 2332 O O . GLY A 1 296 ? 12.660 -8.426 -2.756 1.00 83.06 296 GLY A O 1
ATOM 2333 N N . THR A 1 297 ? 13.765 -6.479 -2.533 1.00 90.75 297 THR A N 1
ATOM 2334 C CA . THR A 1 297 ? 13.311 -5.902 -3.805 1.00 90.75 297 THR A CA 1
ATOM 2335 C C . THR A 1 297 ? 14.215 -6.271 -4.980 1.00 90.75 297 THR A C 1
ATOM 2337 O O . THR A 1 297 ? 15.432 -6.367 -4.849 1.00 90.75 297 THR A O 1
ATOM 2340 N N . THR A 1 298 ? 13.620 -6.456 -6.155 1.00 92.44 298 THR A N 1
ATOM 2341 C CA . THR A 1 298 ? 14.333 -6.611 -7.425 1.00 92.44 298 THR A CA 1
ATOM 2342 C C . THR A 1 298 ? 13.547 -5.968 -8.563 1.00 92.44 298 THR A C 1
ATOM 2344 O O . THR A 1 298 ? 12.314 -5.988 -8.568 1.00 92.44 298 THR A O 1
ATOM 2347 N N . VAL A 1 299 ? 14.249 -5.394 -9.542 1.00 94.44 299 VAL A N 1
ATOM 2348 C CA . VAL A 1 299 ? 13.619 -4.861 -10.756 1.00 94.44 299 VAL A CA 1
ATOM 2349 C C . VAL A 1 299 ? 13.300 -6.027 -11.680 1.00 94.44 299 VAL A C 1
ATOM 2351 O O . VAL A 1 299 ? 14.201 -6.694 -12.180 1.00 94.44 299 VAL A O 1
ATOM 2354 N N . VAL A 1 300 ? 12.014 -6.250 -11.930 1.00 94.00 300 VAL A N 1
ATOM 2355 C CA . VAL A 1 300 ? 11.531 -7.364 -12.756 1.00 94.00 300 VAL A CA 1
ATOM 2356 C C . VAL A 1 300 ? 11.250 -6.959 -14.200 1.00 94.00 300 VAL A C 1
ATOM 2358 O O . VAL A 1 300 ? 11.327 -7.788 -15.103 1.00 94.00 300 VAL A O 1
ATOM 2361 N N . LYS A 1 301 ? 10.955 -5.677 -14.445 1.00 94.94 301 LYS A N 1
ATOM 2362 C CA . LYS A 1 301 ? 10.726 -5.144 -15.791 1.00 94.94 301 LYS A CA 1
ATOM 2363 C C . LYS A 1 301 ? 11.085 -3.665 -15.851 1.00 94.94 301 LYS A C 1
ATOM 2365 O O . LYS A 1 301 ? 10.774 -2.907 -14.938 1.00 94.94 301 LYS A O 1
ATOM 2370 N N . ARG A 1 302 ? 11.688 -3.255 -16.964 1.00 95.06 302 ARG A N 1
ATOM 2371 C CA . ARG A 1 302 ? 11.756 -1.859 -17.409 1.00 95.06 302 ARG A CA 1
ATOM 2372 C C . ARG A 1 302 ? 11.031 -1.754 -18.740 1.00 95.06 302 ARG A C 1
ATOM 2374 O O . ARG A 1 302 ? 11.089 -2.693 -19.538 1.00 95.06 302 ARG A O 1
ATOM 2381 N N . TRP A 1 303 ? 10.335 -0.652 -18.949 1.00 94.50 303 TRP A N 1
ATOM 2382 C CA . TRP A 1 303 ? 9.554 -0.428 -20.156 1.00 94.50 303 TRP A CA 1
ATOM 2383 C C . TRP A 1 303 ? 9.568 1.052 -20.532 1.00 94.50 303 TRP A C 1
ATOM 2385 O O . TRP A 1 303 ? 9.776 1.926 -19.689 1.00 94.50 303 TRP A O 1
ATOM 2395 N N . GLU A 1 304 ? 9.353 1.309 -21.814 1.00 94.06 304 GLU A N 1
ATOM 2396 C CA . GLU A 1 304 ? 9.126 2.634 -22.372 1.00 94.06 304 GLU A CA 1
ATOM 2397 C C . GLU A 1 304 ? 7.984 2.533 -23.380 1.00 94.06 304 GLU A C 1
ATOM 2399 O O . GLU A 1 304 ? 7.906 1.557 -24.126 1.00 94.06 304 GLU A O 1
ATOM 2404 N N . GLU A 1 305 ? 7.071 3.496 -23.362 1.00 93.75 305 GLU A N 1
ATOM 2405 C CA . GLU A 1 305 ? 5.904 3.504 -24.242 1.00 93.75 305 GLU A CA 1
ATOM 2406 C C . GLU A 1 305 ? 5.422 4.938 -24.459 1.00 93.75 305 GLU A C 1
ATOM 2408 O O . GLU A 1 305 ? 5.537 5.776 -23.563 1.00 93.75 305 GLU A O 1
ATOM 2413 N N . LYS A 1 306 ? 4.887 5.238 -25.645 1.00 90.81 306 LYS A N 1
ATOM 2414 C CA . LYS A 1 306 ? 4.266 6.541 -25.903 1.00 90.81 306 LYS A CA 1
ATOM 2415 C C . LYS A 1 306 ? 2.767 6.454 -25.670 1.00 90.81 306 LYS A C 1
ATOM 2417 O O . LYS A 1 306 ? 2.124 5.506 -26.113 1.00 90.81 306 LYS A O 1
ATOM 2422 N N . ASP A 1 307 ? 2.212 7.458 -25.004 1.00 85.44 307 ASP A N 1
ATOM 2423 C CA . ASP A 1 307 ? 0.761 7.582 -24.920 1.00 85.44 307 ASP A CA 1
ATOM 2424 C C . ASP A 1 307 ? 0.155 8.092 -26.239 1.00 85.44 307 ASP A C 1
ATOM 2426 O O . ASP A 1 307 ? 0.858 8.445 -27.191 1.00 85.44 307 ASP A O 1
ATOM 2430 N N . GLU A 1 308 ? -1.175 8.132 -26.296 1.00 84.25 308 GLU A N 1
ATOM 2431 C CA . GLU A 1 308 ? -1.930 8.597 -27.466 1.00 84.25 308 GLU A CA 1
ATOM 2432 C C . GLU A 1 308 ? -1.642 10.065 -27.826 1.00 84.25 308 GLU A C 1
ATOM 2434 O O . GLU A 1 308 ? -1.797 10.459 -28.980 1.00 84.25 308 GLU A O 1
ATOM 2439 N N . ASN A 1 309 ? -1.162 10.861 -26.865 1.00 81.94 309 ASN A N 1
ATOM 2440 C CA . ASN A 1 309 ? -0.784 12.261 -27.058 1.00 81.94 309 ASN A CA 1
ATOM 2441 C C . ASN A 1 309 ? 0.681 12.417 -27.509 1.00 81.94 309 ASN A C 1
ATOM 2443 O O . ASN A 1 309 ? 1.162 13.537 -27.686 1.00 81.94 309 ASN A O 1
ATOM 2447 N N . GLY A 1 310 ? 1.408 11.310 -27.692 1.00 82.62 310 GLY A N 1
ATOM 2448 C CA . GLY A 1 310 ? 2.805 11.290 -28.114 1.00 82.62 310 GLY A CA 1
ATOM 2449 C C . GLY A 1 310 ? 3.816 11.544 -26.993 1.00 82.62 310 GLY A C 1
ATOM 2450 O O . GLY A 1 310 ? 5.013 11.653 -27.284 1.00 82.62 310 GLY A O 1
ATOM 2451 N N . VAL A 1 311 ? 3.381 11.613 -25.731 1.00 86.94 311 VAL A N 1
ATOM 2452 C CA . VAL A 1 311 ? 4.276 11.771 -24.578 1.00 86.94 311 VAL A CA 1
ATOM 2453 C C . VAL A 1 311 ? 4.956 10.438 -24.293 1.00 86.94 311 VAL A C 1
ATOM 2455 O O . VAL A 1 311 ? 4.306 9.399 -24.189 1.00 86.94 311 VAL A O 1
ATOM 2458 N N . LEU A 1 312 ? 6.284 10.459 -24.168 1.00 90.44 312 LEU A N 1
ATOM 2459 C CA . LEU A 1 312 ? 7.057 9.276 -23.808 1.00 90.44 312 LEU A CA 1
ATOM 2460 C C . LEU A 1 312 ? 6.940 9.018 -22.306 1.00 90.44 312 LEU A C 1
ATOM 2462 O O . LEU A 1 312 ? 7.311 9.867 -21.498 1.00 90.44 312 LEU A O 1
ATOM 2466 N N . HIS A 1 313 ? 6.504 7.822 -21.940 1.00 92.69 313 HIS A N 1
ATOM 2467 C CA . HIS A 1 313 ? 6.510 7.318 -20.575 1.00 92.69 313 HIS A CA 1
ATOM 2468 C C . HIS A 1 313 ? 7.592 6.262 -20.431 1.00 92.69 313 HIS A C 1
ATOM 2470 O O . HIS A 1 313 ? 7.799 5.436 -21.318 1.00 92.69 313 HIS A O 1
ATOM 2476 N N . VAL A 1 314 ? 8.273 6.280 -19.293 1.00 94.69 314 VAL A N 1
ATOM 2477 C CA . VAL A 1 314 ? 9.167 5.203 -18.875 1.00 94.69 314 VAL A CA 1
ATOM 2478 C C . VAL A 1 314 ? 8.701 4.673 -17.535 1.00 94.69 314 VAL A C 1
ATOM 2480 O O . VAL A 1 314 ? 8.209 5.423 -16.684 1.00 94.69 314 VAL A O 1
ATOM 2483 N N . GLY A 1 315 ? 8.876 3.376 -17.330 1.00 94.75 315 GLY A N 1
ATOM 2484 C CA . GLY A 1 315 ? 8.496 2.751 -16.082 1.00 94.75 315 GLY A CA 1
ATOM 2485 C C . GLY A 1 315 ? 9.398 1.610 -15.665 1.00 94.75 315 GLY A C 1
ATOM 2486 O O . GLY A 1 315 ? 10.137 1.013 -16.453 1.00 94.75 315 GLY A O 1
ATOM 2487 N N . SER A 1 316 ? 9.320 1.328 -14.373 1.00 96.12 316 SER A N 1
ATOM 2488 C CA . SER A 1 316 ? 10.007 0.224 -13.723 1.00 96.12 316 SER A CA 1
ATOM 2489 C C . SER A 1 316 ? 9.003 -0.539 -12.876 1.00 96.12 316 SER A C 1
ATOM 2491 O O . SER A 1 316 ? 8.204 0.053 -12.148 1.00 96.12 316 SER A O 1
ATOM 2493 N N . VAL A 1 317 ? 9.068 -1.861 -12.967 1.00 96.00 317 VAL A N 1
ATOM 2494 C CA . VAL A 1 317 ? 8.314 -2.769 -12.112 1.00 96.00 317 VAL A CA 1
ATOM 2495 C C . VAL A 1 317 ? 9.284 -3.418 -11.144 1.00 96.00 317 VAL A C 1
ATOM 2497 O O . VAL A 1 317 ? 10.301 -3.986 -11.554 1.00 96.00 317 VAL A O 1
ATOM 2500 N N . VAL A 1 318 ? 8.970 -3.316 -9.859 1.00 95.31 318 VAL A N 1
ATOM 2501 C CA . VAL A 1 318 ? 9.788 -3.819 -8.758 1.00 95.31 318 VAL A CA 1
ATOM 2502 C C . VAL A 1 318 ? 8.985 -4.857 -7.994 1.00 95.31 318 VAL A C 1
ATOM 2504 O O . VAL A 1 318 ? 7.856 -4.592 -7.587 1.00 95.31 318 VAL A O 1
ATOM 2507 N N . ALA A 1 319 ? 9.563 -6.035 -7.794 1.00 94.12 319 ALA A N 1
ATOM 2508 C CA . ALA A 1 319 ? 8.976 -7.083 -6.976 1.00 94.12 319 ALA A CA 1
ATOM 2509 C C . ALA A 1 319 ? 9.715 -7.178 -5.643 1.00 94.12 319 ALA A C 1
ATOM 2511 O O . ALA A 1 319 ? 10.943 -7.190 -5.627 1.00 94.12 319 ALA A O 1
ATOM 2512 N N . TRP A 1 320 ? 8.981 -7.290 -4.539 1.00 91.88 320 TRP A N 1
ATOM 2513 C CA . TRP A 1 320 ? 9.521 -7.698 -3.248 1.00 91.88 320 TRP A CA 1
ATOM 2514 C C . TRP A 1 320 ? 9.093 -9.127 -2.929 1.00 91.88 320 TRP A C 1
ATOM 2516 O O . TRP A 1 320 ? 7.897 -9.423 -2.914 1.00 91.88 320 TRP A O 1
ATOM 2526 N N . THR A 1 321 ? 10.061 -10.003 -2.657 1.00 90.25 321 THR A N 1
ATOM 2527 C CA . THR A 1 321 ? 9.813 -11.420 -2.347 1.00 90.25 321 THR A CA 1
ATOM 2528 C C . THR A 1 321 ? 10.650 -11.890 -1.166 1.00 90.25 321 THR A C 1
ATOM 2530 O O . THR A 1 321 ? 11.777 -11.433 -0.962 1.00 90.25 321 THR A O 1
ATOM 2533 N N . TYR A 1 322 ? 10.137 -12.890 -0.444 1.00 86.19 322 TYR A N 1
ATOM 2534 C CA . TYR A 1 322 ? 10.915 -13.593 0.576 1.00 86.19 322 TYR A CA 1
ATOM 2535 C C . TYR A 1 322 ? 12.157 -14.271 -0.011 1.00 86.19 322 TYR A C 1
ATOM 2537 O O . TYR A 1 322 ? 13.219 -14.203 0.589 1.00 86.19 322 TYR A O 1
ATOM 2545 N N . GLY A 1 323 ? 12.071 -14.839 -1.221 1.00 84.94 323 GLY A N 1
ATOM 2546 C CA . GLY A 1 323 ? 13.231 -15.457 -1.870 1.00 84.94 323 GLY A CA 1
ATOM 2547 C C . GLY A 1 323 ? 14.394 -14.484 -2.095 1.00 84.94 323 GLY A C 1
ATOM 2548 O O . GLY A 1 323 ? 15.544 -14.834 -1.838 1.00 84.94 323 GLY A O 1
ATOM 2549 N N . GLN A 1 324 ? 14.108 -13.250 -2.525 1.00 85.69 324 GLN A N 1
ATOM 2550 C CA . GLN A 1 324 ? 15.148 -12.226 -2.672 1.00 85.69 324 GLN A CA 1
ATOM 2551 C C . GLN A 1 324 ? 15.660 -11.723 -1.324 1.00 85.69 324 GLN A C 1
ATOM 2553 O O . GLN A 1 324 ? 16.857 -11.489 -1.180 1.00 85.69 324 GLN A O 1
ATOM 2558 N N . LEU A 1 325 ? 14.786 -11.617 -0.320 1.00 85.12 325 LEU A N 1
ATOM 2559 C CA . LEU A 1 325 ? 15.192 -11.253 1.034 1.00 85.12 325 LEU A CA 1
ATOM 2560 C C . LEU A 1 325 ? 16.157 -12.290 1.631 1.00 85.12 325 LEU A C 1
ATOM 2562 O O . LEU A 1 325 ? 17.196 -11.923 2.177 1.00 85.12 325 LEU A O 1
ATOM 2566 N N . ASP A 1 326 ? 15.845 -13.578 1.483 1.00 84.62 326 ASP A N 1
ATOM 2567 C CA . ASP A 1 326 ? 16.681 -14.687 1.948 1.00 84.62 326 ASP A CA 1
ATOM 2568 C C . ASP A 1 326 ? 18.039 -14.689 1.236 1.00 84.62 326 ASP A C 1
ATOM 2570 O O . ASP A 1 326 ? 19.084 -14.814 1.880 1.00 84.62 326 ASP A O 1
ATOM 2574 N N . ASN A 1 327 ? 18.039 -14.476 -0.084 1.00 83.75 327 ASN A N 1
ATOM 2575 C CA . ASN A 1 327 ? 19.259 -14.357 -0.878 1.00 83.75 327 ASN A CA 1
ATOM 2576 C C . ASN A 1 327 ? 20.126 -13.168 -0.425 1.00 83.75 327 ASN A C 1
ATOM 2578 O O . ASN A 1 327 ? 21.327 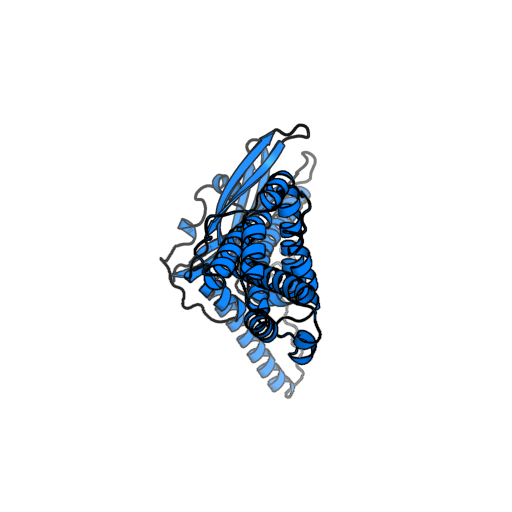-13.322 -0.200 1.00 83.75 327 ASN A O 1
ATOM 2582 N N . ALA A 1 328 ? 19.524 -11.995 -0.221 1.00 83.25 328 ALA A N 1
ATOM 2583 C CA . ALA A 1 328 ? 20.229 -10.815 0.274 1.00 83.25 328 ALA A CA 1
ATOM 2584 C C . ALA A 1 328 ? 20.838 -11.056 1.667 1.00 83.25 328 ALA A C 1
ATOM 2586 O O . ALA A 1 328 ? 22.007 -10.747 1.901 1.00 83.25 328 ALA A O 1
ATOM 2587 N N . ASN A 1 329 ? 20.083 -11.684 2.573 1.00 82.81 329 ASN A N 1
ATOM 2588 C CA . ASN A 1 329 ? 20.570 -12.053 3.902 1.00 82.81 329 ASN A CA 1
ATOM 2589 C C . ASN A 1 329 ? 21.730 -13.063 3.836 1.00 82.81 329 ASN A C 1
ATOM 2591 O O . ASN A 1 329 ? 22.682 -12.961 4.615 1.00 82.81 329 ASN A O 1
ATOM 2595 N N . ALA A 1 330 ? 21.687 -14.015 2.899 1.00 82.06 330 ALA A N 1
ATOM 2596 C CA . ALA A 1 330 ? 22.764 -14.977 2.682 1.00 82.06 330 ALA A CA 1
ATOM 2597 C C . ALA A 1 330 ? 24.048 -14.303 2.169 1.00 82.06 330 ALA A C 1
ATOM 2599 O O . ALA A 1 330 ? 25.138 -14.614 2.657 1.00 82.06 330 ALA A O 1
ATOM 2600 N N . ILE A 1 331 ? 23.934 -13.347 1.240 1.00 81.69 331 ILE A N 1
ATOM 2601 C CA . ILE A 1 331 ? 25.071 -12.556 0.743 1.00 81.69 331 ILE A CA 1
ATOM 2602 C C . ILE A 1 331 ? 25.707 -11.753 1.886 1.00 81.69 331 ILE A C 1
ATOM 2604 O O . ILE A 1 331 ? 26.929 -11.784 2.053 1.00 81.69 331 ILE A O 1
ATOM 2608 N N . ASP A 1 332 ? 24.897 -11.099 2.721 1.00 80.00 332 ASP A N 1
ATOM 2609 C CA . ASP A 1 332 ? 25.377 -10.348 3.886 1.00 80.00 332 ASP A CA 1
ATOM 2610 C C . ASP A 1 332 ? 26.089 -11.255 4.899 1.00 80.00 332 ASP A C 1
ATOM 2612 O O . ASP A 1 332 ? 27.163 -10.912 5.404 1.00 80.00 332 ASP A O 1
ATOM 2616 N N . ALA A 1 333 ? 25.531 -12.435 5.183 1.00 78.50 333 ALA A N 1
ATOM 2617 C CA . ALA A 1 333 ? 26.150 -13.415 6.073 1.00 78.50 333 ALA A CA 1
ATOM 2618 C C . ALA A 1 333 ? 27.506 -13.896 5.528 1.00 78.50 333 ALA A C 1
ATOM 2620 O O . ALA A 1 333 ? 28.489 -13.961 6.270 1.00 78.50 333 ALA A O 1
ATOM 2621 N N . GLN A 1 334 ? 27.603 -14.153 4.221 1.00 75.12 334 GLN A N 1
ATOM 2622 C CA . GLN A 1 334 ? 28.868 -14.491 3.565 1.00 75.12 334 GLN A CA 1
ATOM 2623 C C . GLN A 1 334 ? 29.870 -13.330 3.598 1.00 75.12 334 GLN A C 1
ATOM 2625 O O . GLN A 1 334 ? 31.057 -13.558 3.833 1.00 75.12 334 GLN A O 1
ATOM 2630 N N . GLY A 1 335 ? 29.416 -12.089 3.407 1.00 72.62 335 GLY A N 1
ATOM 2631 C CA . GLY A 1 335 ? 30.243 -10.886 3.516 1.00 72.62 335 GLY A CA 1
ATOM 2632 C C . GLY A 1 335 ? 30.802 -10.685 4.926 1.00 72.62 335 GLY A C 1
ATOM 2633 O O . GLY A 1 335 ? 31.992 -10.411 5.086 1.00 72.62 335 GLY A O 1
ATOM 2634 N N . ARG A 1 336 ? 29.981 -10.913 5.959 1.00 71.00 336 ARG A N 1
ATOM 2635 C CA . ARG A 1 336 ? 30.404 -10.884 7.370 1.00 71.00 336 ARG A CA 1
ATOM 2636 C C . ARG A 1 336 ? 31.393 -11.996 7.695 1.00 71.00 336 ARG A C 1
ATOM 2638 O O . ARG A 1 336 ? 32.387 -11.726 8.361 1.00 71.00 336 ARG A O 1
ATOM 2645 N N . ASN A 1 337 ? 31.172 -13.202 7.178 1.00 66.06 337 ASN A N 1
ATOM 2646 C CA . ASN A 1 337 ? 32.102 -14.315 7.352 1.00 66.06 337 ASN A CA 1
ATOM 2647 C C . ASN A 1 337 ? 33.439 -14.034 6.655 1.00 66.06 337 ASN A C 1
ATOM 2649 O O . ASN A 1 337 ? 34.482 -14.213 7.268 1.00 66.06 337 ASN A O 1
ATOM 2653 N N . ARG A 1 338 ? 33.435 -13.475 5.436 1.00 61.38 338 ARG A N 1
ATOM 2654 C CA . ARG A 1 338 ? 34.663 -13.029 4.751 1.00 61.38 338 ARG A CA 1
ATOM 2655 C C . ARG A 1 338 ? 35.383 -11.914 5.509 1.00 61.38 338 ARG A C 1
ATOM 2657 O O . ARG A 1 338 ? 36.605 -11.944 5.583 1.00 61.38 338 ARG A O 1
ATOM 2664 N N . ALA A 1 339 ? 34.657 -10.968 6.104 1.00 58.66 339 ALA A N 1
ATOM 2665 C CA . ALA A 1 339 ? 35.240 -9.920 6.942 1.00 58.66 339 ALA A CA 1
ATOM 2666 C C . ALA A 1 339 ? 35.799 -10.469 8.270 1.00 58.66 339 ALA A C 1
ATOM 2668 O O . ALA A 1 339 ? 36.826 -9.988 8.747 1.00 58.66 339 ALA A O 1
ATOM 2669 N N . ALA A 1 340 ? 35.168 -11.492 8.854 1.00 58.09 340 ALA A N 1
ATOM 2670 C CA . ALA A 1 340 ? 35.659 -12.184 10.044 1.00 58.09 340 ALA A CA 1
ATOM 2671 C C . ALA A 1 340 ? 36.925 -13.006 9.743 1.00 58.09 340 ALA A C 1
ATOM 2673 O O . ALA A 1 340 ? 37.908 -12.895 10.473 1.00 58.09 340 ALA A O 1
ATOM 2674 N N . THR A 1 341 ? 36.956 -13.734 8.621 1.00 55.59 341 THR A N 1
ATOM 2675 C CA . THR A 1 341 ? 38.151 -14.451 8.147 1.00 55.59 341 THR A CA 1
ATOM 2676 C C . THR A 1 341 ? 39.267 -13.482 7.743 1.00 55.59 341 THR A C 1
ATOM 2678 O O . THR A 1 341 ? 40.430 -13.734 8.033 1.00 55.59 341 THR A O 1
ATOM 2681 N N . ALA A 1 342 ? 38.940 -12.330 7.145 1.00 55.12 342 ALA A N 1
ATOM 2682 C CA . ALA A 1 342 ? 39.915 -11.280 6.843 1.00 55.12 342 ALA A CA 1
ATOM 2683 C C . ALA A 1 342 ? 40.481 -10.619 8.111 1.00 55.12 342 ALA A C 1
ATOM 2685 O O . ALA A 1 342 ? 41.661 -10.296 8.134 1.00 55.12 342 ALA A O 1
ATOM 2686 N N . ARG A 1 343 ? 39.694 -10.469 9.188 1.00 52.50 343 ARG A N 1
ATOM 2687 C CA . ARG A 1 343 ? 40.186 -9.988 10.496 1.00 52.50 343 ARG A CA 1
ATOM 2688 C C . ARG A 1 343 ? 41.049 -11.019 11.229 1.00 52.50 343 ARG A C 1
ATOM 2690 O O . ARG A 1 343 ? 42.005 -10.621 11.882 1.00 52.50 343 ARG A O 1
ATOM 2697 N N . GLN A 1 344 ? 40.756 -12.313 11.090 1.00 52.84 344 GLN A N 1
ATOM 2698 C CA . GLN A 1 344 ? 41.626 -13.386 11.594 1.00 52.84 344 GLN A CA 1
ATOM 2699 C C . GLN A 1 344 ? 42.931 -13.490 10.791 1.00 52.84 344 GLN A C 1
ATOM 2701 O O . GLN A 1 344 ? 43.991 -13.680 11.376 1.00 52.84 344 GLN A O 1
ATOM 2706 N N . ASN A 1 345 ? 42.884 -13.261 9.475 1.00 48.19 345 ASN A N 1
ATOM 2707 C CA . ASN A 1 345 ? 44.078 -13.220 8.627 1.00 48.19 345 ASN A CA 1
ATOM 2708 C C . ASN A 1 345 ? 44.853 -11.892 8.728 1.00 48.19 345 ASN A C 1
ATOM 2710 O O . ASN A 1 345 ? 46.041 -11.874 8.448 1.00 48.19 345 ASN A O 1
ATOM 2714 N N . ALA A 1 346 ? 44.243 -10.790 9.178 1.00 46.09 346 ALA A N 1
ATOM 2715 C CA . ALA A 1 346 ? 44.925 -9.505 9.382 1.00 46.09 346 ALA A CA 1
ATOM 2716 C C . ALA A 1 346 ? 45.837 -9.469 10.626 1.00 46.09 346 ALA A C 1
ATOM 2718 O O . ALA A 1 346 ? 46.589 -8.511 10.797 1.00 46.09 346 ALA A O 1
ATOM 2719 N N . GLN A 1 347 ? 45.819 -10.504 11.477 1.00 48.88 347 GLN A N 1
ATOM 2720 C CA . GLN A 1 347 ? 46.870 -10.728 12.482 1.00 48.88 347 GLN A CA 1
ATOM 2721 C C . GLN A 1 347 ? 48.103 -11.448 11.900 1.00 48.88 347 GLN A C 1
ATOM 2723 O O . GLN A 1 347 ? 49.110 -11.586 12.590 1.00 48.88 347 GLN A O 1
ATOM 2728 N N . GLY A 1 348 ? 48.065 -11.854 10.625 1.00 49.69 348 GLY A N 1
ATOM 2729 C CA . GLY A 1 348 ? 49.183 -12.450 9.899 1.00 49.69 348 GLY A CA 1
ATOM 2730 C C . GLY A 1 348 ? 49.464 -11.717 8.587 1.00 49.69 348 GLY A C 1
ATOM 2731 O O . GLY A 1 348 ? 48.824 -11.980 7.580 1.00 49.69 348 GLY A O 1
ATOM 2732 N N . ALA A 1 349 ? 50.485 -10.858 8.609 1.00 42.06 349 ALA A N 1
ATOM 2733 C CA . ALA A 1 349 ? 51.126 -10.210 7.460 1.00 42.06 349 ALA A CA 1
ATOM 2734 C C . ALA A 1 349 ? 50.270 -9.209 6.652 1.00 42.06 349 ALA A C 1
ATOM 2736 O O . ALA A 1 349 ? 49.401 -9.554 5.854 1.00 42.06 349 ALA A O 1
ATOM 2737 N N . ALA A 1 350 ? 50.623 -7.928 6.790 1.00 45.94 350 ALA A N 1
ATOM 2738 C CA . ALA A 1 350 ? 50.240 -6.881 5.855 1.00 45.94 350 ALA A CA 1
ATOM 2739 C C . ALA A 1 350 ? 50.887 -7.151 4.484 1.00 45.94 350 ALA A C 1
ATOM 2741 O O . ALA A 1 350 ? 52.077 -6.912 4.292 1.00 45.94 350 ALA A O 1
ATOM 2742 N N . ALA A 1 351 ? 50.094 -7.645 3.537 1.00 49.25 351 ALA A N 1
ATOM 2743 C CA . ALA A 1 351 ? 50.409 -7.621 2.115 1.00 49.25 351 ALA A CA 1
ATOM 2744 C C . ALA A 1 351 ? 49.360 -6.757 1.407 1.00 49.25 351 ALA A C 1
ATOM 2746 O O . ALA A 1 351 ? 48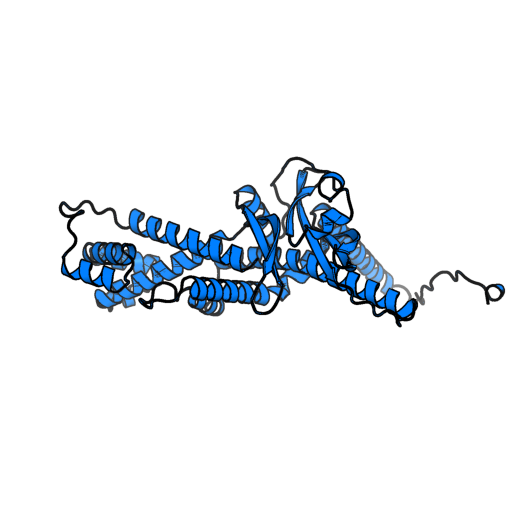.166 -6.893 1.673 1.00 49.25 351 ALA A O 1
ATOM 2747 N N . ASP A 1 352 ? 49.822 -5.851 0.545 1.00 48.47 352 ASP A N 1
ATOM 2748 C CA . ASP A 1 352 ? 49.014 -4.965 -0.296 1.00 48.47 352 ASP A CA 1
ATOM 2749 C C . ASP A 1 352 ? 47.932 -5.765 -1.053 1.00 48.47 352 ASP A C 1
ATOM 2751 O O . ASP A 1 352 ? 48.237 -6.627 -1.876 1.00 48.47 352 ASP A O 1
ATOM 2755 N N . GLN A 1 353 ? 46.658 -5.521 -0.719 1.00 57.25 353 GLN A N 1
ATOM 2756 C CA . GLN A 1 353 ? 45.486 -6.151 -1.341 1.00 57.25 353 GLN A CA 1
ATOM 2757 C C . GLN A 1 353 ? 44.726 -5.172 -2.247 1.00 57.25 353 GLN A C 1
ATOM 2759 O O . GLN A 1 353 ? 43.492 -5.179 -2.289 1.00 57.25 353 GLN A O 1
ATOM 2764 N N . SER A 1 354 ? 45.430 -4.330 -3.003 1.00 41.22 354 SER A N 1
ATOM 2765 C CA . SER A 1 354 ? 44.803 -3.667 -4.145 1.00 41.22 354 SER A CA 1
ATOM 2766 C C . SER A 1 354 ? 44.459 -4.706 -5.230 1.00 41.22 354 SER A C 1
ATOM 2768 O O . SER A 1 354 ? 45.307 -5.438 -5.735 1.00 41.22 354 SER A O 1
ATOM 2770 N N . ARG A 1 355 ? 43.168 -4.822 -5.570 1.00 48.78 355 ARG A N 1
ATOM 2771 C CA . ARG A 1 355 ? 42.691 -5.606 -6.720 1.00 48.78 355 ARG A CA 1
ATOM 2772 C C . ARG A 1 355 ? 42.249 -4.644 -7.813 1.00 48.78 355 ARG A C 1
ATOM 2774 O O . ARG A 1 355 ? 41.267 -3.927 -7.639 1.00 48.78 355 ARG A O 1
ATOM 2781 N N . SER A 1 356 ? 42.962 -4.640 -8.931 1.00 48.03 356 SER A N 1
ATOM 2782 C CA . SER A 1 356 ? 42.591 -3.918 -10.148 1.00 48.03 356 SER A CA 1
ATOM 2783 C C . SER A 1 356 ? 41.653 -4.760 -11.021 1.00 48.03 356 SER A C 1
ATOM 2785 O O . SER A 1 356 ? 41.763 -5.987 -11.085 1.00 48.03 356 SER A O 1
ATOM 2787 N N . SER A 1 357 ? 40.697 -4.107 -11.689 1.00 43.06 357 SER A N 1
ATOM 2788 C CA . SER A 1 357 ? 39.870 -4.757 -12.709 1.00 43.06 357 SER A CA 1
ATOM 2789 C C . SER A 1 357 ? 40.722 -5.140 -13.917 1.00 43.06 357 SER A C 1
ATOM 2791 O O . SER A 1 357 ? 41.698 -4.461 -14.240 1.00 43.06 357 SER A O 1
ATOM 2793 N N . ARG A 1 358 ? 40.329 -6.205 -14.620 1.00 48.09 358 ARG A N 1
ATOM 2794 C CA . ARG A 1 358 ? 41.000 -6.635 -15.850 1.00 48.09 358 ARG A CA 1
ATOM 2795 C C . ARG A 1 358 ? 40.945 -5.505 -16.885 1.00 48.09 358 ARG A C 1
ATOM 2797 O O . ARG A 1 358 ? 39.869 -4.979 -17.154 1.00 48.09 358 ARG A O 1
ATOM 2804 N N . VAL A 1 359 ? 42.096 -5.133 -17.439 1.00 55.75 359 VAL A N 1
ATOM 2805 C CA . VAL A 1 359 ? 42.174 -4.182 -18.554 1.00 55.75 359 VAL A CA 1
ATOM 2806 C C . VAL A 1 359 ? 41.566 -4.859 -19.783 1.00 55.75 359 VAL A C 1
ATOM 2808 O O . VAL A 1 359 ? 42.000 -5.949 -20.156 1.00 55.75 359 VAL A O 1
ATOM 2811 N N . VAL A 1 360 ? 40.502 -4.265 -20.329 1.00 53.16 360 VAL A N 1
ATOM 2812 C CA . VAL A 1 360 ? 39.703 -4.841 -21.430 1.00 53.16 360 VAL A CA 1
ATOM 2813 C C . VAL A 1 360 ? 40.156 -4.323 -22.799 1.00 53.16 360 VAL A C 1
ATOM 2815 O O . VAL A 1 360 ? 39.957 -5.023 -23.782 1.00 53.16 360 VAL A O 1
ATOM 2818 N N . ASN A 1 361 ? 40.825 -3.167 -22.845 1.00 55.06 361 ASN A N 1
ATOM 2819 C CA . ASN A 1 361 ? 41.285 -2.529 -24.080 1.00 55.06 361 ASN A CA 1
ATOM 2820 C C . ASN A 1 361 ? 42.801 -2.316 -24.034 1.00 55.06 361 ASN A C 1
ATOM 2822 O O . ASN A 1 361 ? 43.344 -2.001 -22.969 1.00 55.06 361 ASN A O 1
ATOM 2826 N N . ASP A 1 362 ? 43.476 -2.431 -25.170 1.00 66.62 362 ASP A N 1
ATOM 2827 C CA . ASP A 1 362 ? 44.899 -2.133 -25.301 1.00 66.62 362 ASP A CA 1
ATOM 2828 C C . ASP A 1 362 ? 45.160 -0.814 -26.058 1.00 66.62 362 ASP A C 1
ATOM 2830 O O . ASP A 1 362 ? 44.246 -0.104 -26.467 1.00 66.62 362 ASP A O 1
ATOM 2834 N N . LYS A 1 363 ? 46.434 -0.421 -26.181 1.00 50.56 363 LYS A N 1
ATOM 2835 C CA . LYS A 1 363 ? 46.834 0.833 -26.849 1.00 50.56 363 LYS A CA 1
ATOM 2836 C C . LYS A 1 363 ? 46.561 0.851 -28.356 1.00 50.56 363 LYS A C 1
ATOM 2838 O O . LYS A 1 363 ? 46.667 1.919 -28.940 1.00 50.56 363 LYS A O 1
ATOM 2843 N N . SER A 1 364 ? 46.296 -0.296 -28.975 1.00 48.12 364 SER A N 1
ATOM 2844 C CA . SER A 1 364 ? 45.907 -0.393 -30.382 1.00 48.12 364 SER A CA 1
ATOM 2845 C C . SER A 1 364 ? 44.403 -0.195 -30.596 1.00 48.12 364 SER A C 1
ATOM 2847 O O . SER A 1 364 ? 43.988 0.045 -31.726 1.00 48.12 364 SER A O 1
ATOM 2849 N N . ASP A 1 365 ? 43.614 -0.199 -29.515 1.00 41.28 365 ASP A N 1
ATOM 2850 C CA . ASP A 1 365 ? 42.191 0.162 -29.519 1.00 41.28 365 ASP A CA 1
ATOM 2851 C C . ASP A 1 365 ? 41.946 1.689 -29.451 1.00 41.28 365 ASP A C 1
ATOM 2853 O O . ASP A 1 365 ? 40.791 2.117 -29.365 1.00 41.28 365 ASP A O 1
ATOM 2857 N N . PHE A 1 366 ? 43.007 2.514 -29.469 1.00 43.34 366 PHE A N 1
ATOM 2858 C CA . PHE A 1 366 ? 42.956 3.982 -29.368 1.00 43.34 366 PHE A CA 1
ATOM 2859 C C . PHE A 1 366 ? 43.714 4.698 -30.486 1.00 43.34 366 PHE A C 1
ATOM 2861 O O . PHE A 1 366 ? 44.896 4.356 -30.723 1.00 43.34 366 PHE A O 1
#

Sequence (366 aa):
MFDMRADFVMQNYGRLKVESVRSQFQDDSSNRDDFPEAELDVIQAGGSRLAQWLDKALQSLTEKNLDDQLIEDGVPAEEVQRMSVDQKKTLYKNNLHKNTVKRAVHSMQGLVPVQTRIFTEDSPNGKVVIVGVIAVRSDKTQQFARDISRKRPSLVTGNPRSLSDLLPADSKGYLDEIGLRFTYDEQGRPMLLSYGRTSVSIAPDWSPSRAFQARQNATQQAQSLAESSIVEFMNTNIQVEQTDSIGAVEEEQLERITYFDAGKKSDVEDTRKQISEAISTFTRSGRATAQGDLRGTTVVKRWEEKDENGVLHVGSVVAWTYGQLDNANAIDAQGRNRAATARQNAQGAAADQSRSSRVVNDKSDF